Protein AF-Q64Z03-F1 (afdb_monomer_lite)

Structure (mmCIF, N/CA/C/O backbone):
data_AF-Q64Z03-F1
#
_entry.id   AF-Q64Z03-F1
#
loop_
_atom_site.group_PDB
_atom_site.id
_atom_site.type_symbol
_atom_site.label_atom_id
_atom_site.label_alt_id
_atom_site.label_comp_id
_atom_site.label_asym_id
_atom_site.label_entity_id
_atom_site.label_seq_id
_atom_site.pdbx_PDB_ins_code
_atom_site.Cartn_x
_atom_site.Cartn_y
_atom_site.Cartn_z
_atom_site.occupancy
_atom_site.B_iso_or_equiv
_atom_site.auth_seq_id
_atom_site.auth_comp_id
_atom_site.auth_asym_id
_atom_site.auth_atom_id
_atom_site.pdbx_PDB_model_num
ATOM 1 N N . MET A 1 1 ? 15.472 20.090 -28.442 1.00 57.22 1 MET A N 1
ATOM 2 C CA . MET A 1 1 ? 14.285 19.625 -27.689 1.00 57.22 1 MET A CA 1
ATOM 3 C C . MET A 1 1 ? 14.441 18.119 -27.551 1.00 57.22 1 MET A C 1
ATOM 5 O O . MET A 1 1 ? 14.568 17.474 -28.581 1.00 57.22 1 MET A O 1
ATOM 9 N N . ALA A 1 2 ? 14.563 17.576 -26.338 1.00 71.19 2 ALA A N 1
ATOM 10 C CA . ALA A 1 2 ? 14.683 16.125 -26.163 1.00 71.19 2 ALA A CA 1
ATOM 11 C C . ALA A 1 2 ? 13.320 15.459 -26.414 1.00 71.19 2 ALA A C 1
ATOM 13 O O . ALA A 1 2 ? 12.300 15.958 -25.928 1.00 71.19 2 ALA A O 1
ATOM 14 N N . ILE A 1 3 ? 13.297 14.368 -27.182 1.00 81.44 3 ILE A N 1
ATOM 15 C CA . ILE A 1 3 ? 12.090 13.561 -27.392 1.00 81.44 3 ILE A CA 1
ATOM 16 C C . ILE A 1 3 ? 11.795 12.831 -26.081 1.00 81.44 3 ILE A C 1
ATOM 18 O O . ILE A 1 3 ? 12.677 12.195 -25.512 1.00 81.44 3 ILE A O 1
ATOM 22 N N . LYS A 1 4 ? 10.560 12.942 -25.588 1.00 81.81 4 LYS A N 1
ATOM 23 C CA . LYS A 1 4 ? 10.096 12.201 -24.412 1.00 81.81 4 LYS A CA 1
ATOM 24 C C . LYS A 1 4 ? 9.200 11.063 -24.870 1.00 81.81 4 LYS A C 1
ATOM 26 O O . LYS A 1 4 ? 8.257 11.298 -25.623 1.00 81.81 4 LYS A O 1
ATOM 31 N N . ALA A 1 5 ? 9.481 9.862 -24.386 1.00 79.56 5 ALA A N 1
ATOM 32 C CA . ALA A 1 5 ? 8.637 8.693 -24.574 1.00 79.56 5 ALA A CA 1
ATOM 33 C C . ALA A 1 5 ? 7.995 8.294 -23.241 1.00 79.56 5 ALA A C 1
ATOM 35 O O . ALA A 1 5 ? 8.581 8.486 -22.176 1.00 79.56 5 ALA A O 1
ATOM 36 N N . TRP A 1 6 ? 6.788 7.739 -23.316 1.00 79.75 6 TRP A N 1
ATOM 37 C CA . TRP A 1 6 ? 6.096 7.142 -22.180 1.00 79.75 6 TRP A CA 1
ATOM 38 C C . TRP A 1 6 ? 6.127 5.628 -22.338 1.00 79.75 6 TRP A C 1
ATOM 40 O O . TRP A 1 6 ? 5.646 5.110 -23.344 1.00 79.75 6 TRP A O 1
ATOM 50 N N . ILE A 1 7 ? 6.679 4.929 -21.349 1.00 77.62 7 ILE A N 1
ATOM 51 C CA . ILE A 1 7 ? 6.662 3.468 -21.285 1.00 77.62 7 ILE A CA 1
ATOM 52 C C . ILE A 1 7 ? 5.682 3.068 -20.187 1.00 77.62 7 ILE A C 1
ATOM 54 O O . ILE A 1 7 ? 5.791 3.526 -19.051 1.00 77.62 7 ILE A O 1
ATOM 58 N N . SER A 1 8 ? 4.723 2.215 -20.536 1.00 80.31 8 SER A N 1
ATOM 59 C CA . SER A 1 8 ? 3.854 1.533 -19.582 1.00 80.31 8 SER A CA 1
ATOM 60 C C . SER A 1 8 ? 4.183 0.049 -19.630 1.00 80.31 8 SER A C 1
ATOM 62 O O . SER A 1 8 ? 4.228 -0.545 -20.707 1.00 80.31 8 SER A O 1
ATOM 64 N N . ILE A 1 9 ? 4.454 -0.530 -18.465 1.00 79.56 9 ILE A N 1
ATOM 65 C CA . ILE A 1 9 ? 4.784 -1.944 -18.320 1.00 79.56 9 ILE A CA 1
ATOM 66 C C . ILE A 1 9 ? 3.511 -2.658 -17.882 1.00 79.56 9 ILE A C 1
ATOM 68 O O . ILE A 1 9 ? 2.846 -2.223 -16.945 1.00 79.56 9 ILE A O 1
ATOM 72 N N . SER A 1 10 ? 3.159 -3.750 -18.560 1.00 85.69 10 SER A N 1
ATOM 73 C CA . SER A 1 10 ? 2.053 -4.595 -18.112 1.00 85.69 10 SER A CA 1
ATOM 74 C C . SER A 1 10 ? 2.403 -5.237 -16.772 1.00 85.69 10 SER A C 1
ATOM 76 O O . SER A 1 10 ? 3.455 -5.858 -16.647 1.00 85.69 10 SER A O 1
ATOM 78 N N . ASN A 1 11 ? 1.496 -5.178 -15.798 1.00 84.31 11 ASN A N 1
ATOM 79 C CA . ASN A 1 11 ? 1.724 -5.743 -14.466 1.00 84.31 11 ASN A CA 1
ATOM 80 C C . ASN A 1 11 ? 2.088 -7.231 -14.489 1.00 84.31 11 ASN A C 1
ATOM 82 O O . ASN A 1 11 ? 2.761 -7.695 -13.578 1.00 84.31 11 ASN A O 1
ATOM 86 N N . ARG A 1 12 ? 1.677 -7.984 -15.519 1.00 87.38 12 ARG A N 1
ATOM 87 C CA . ARG A 1 12 ? 2.056 -9.394 -15.689 1.00 87.38 12 ARG A CA 1
ATOM 88 C C . ARG A 1 12 ? 3.571 -9.582 -15.812 1.00 87.38 12 ARG A C 1
ATOM 90 O O . ARG A 1 12 ? 4.095 -10.542 -15.259 1.00 87.38 12 ARG A O 1
ATOM 97 N N . VAL A 1 13 ? 4.261 -8.654 -16.477 1.00 87.44 13 VAL A N 1
ATOM 98 C CA . VAL A 1 13 ? 5.720 -8.682 -16.690 1.00 87.44 13 VAL A CA 1
ATOM 99 C C . VAL A 1 13 ? 6.468 -8.713 -15.353 1.00 87.44 13 VAL A C 1
ATOM 101 O O . VAL A 1 13 ? 7.492 -9.376 -15.243 1.00 87.44 13 VAL A O 1
ATOM 104 N N . LEU A 1 14 ? 5.915 -8.079 -14.310 1.00 83.88 14 LEU A N 1
ATOM 105 C CA . LEU A 1 14 ? 6.496 -8.005 -12.960 1.00 83.88 14 LEU A CA 1
ATOM 106 C C . LEU A 1 14 ? 6.510 -9.356 -12.218 1.00 83.88 14 LEU A C 1
ATOM 108 O O . LEU A 1 14 ? 7.154 -9.475 -11.179 1.00 83.88 14 LEU A O 1
ATOM 112 N N . TYR A 1 15 ? 5.816 -10.368 -12.749 1.00 85.88 15 TYR A N 1
ATOM 113 C CA . TYR A 1 15 ? 5.753 -11.738 -12.219 1.00 85.88 15 TYR A CA 1
ATOM 114 C C . TYR A 1 15 ? 6.550 -12.721 -13.092 1.00 85.88 15 TYR A C 1
ATOM 116 O O . TYR A 1 15 ? 6.373 -13.933 -12.994 1.00 85.88 15 TYR A O 1
ATOM 124 N N . THR A 1 16 ? 7.401 -12.209 -13.982 1.00 86.31 16 THR A N 1
ATOM 125 C CA . THR A 1 16 ? 8.197 -12.998 -14.929 1.00 86.31 16 THR A CA 1
ATOM 126 C C . THR A 1 16 ? 9.602 -12.416 -15.066 1.00 86.31 16 THR A C 1
ATOM 128 O O . THR A 1 16 ? 9.837 -11.260 -14.716 1.00 86.31 16 THR A O 1
ATOM 131 N N . ASP A 1 17 ? 10.520 -13.179 -15.658 1.00 87.00 17 ASP A N 1
ATOM 132 C CA . ASP A 1 17 ? 11.875 -12.697 -15.955 1.00 87.00 17 ASP A CA 1
ATOM 133 C C . ASP A 1 17 ? 11.910 -11.639 -17.079 1.00 87.00 17 ASP A C 1
ATOM 135 O O . ASP A 1 17 ? 12.946 -11.026 -17.329 1.00 87.00 17 ASP A O 1
ATOM 139 N N . GLU A 1 18 ? 10.782 -11.357 -17.742 1.00 87.56 18 GLU A N 1
ATOM 140 C CA . GLU A 1 18 ? 10.708 -10.346 -18.804 1.00 87.56 18 GLU A CA 1
ATOM 141 C C . GLU A 1 18 ? 11.058 -8.933 -18.309 1.00 87.56 18 GLU A C 1
ATOM 143 O O . GLU A 1 18 ? 11.512 -8.094 -19.089 1.00 87.56 18 GLU A O 1
ATOM 148 N N . ILE A 1 19 ? 10.901 -8.662 -17.008 1.00 84.25 19 ILE A N 1
ATOM 149 C CA . ILE A 1 19 ? 11.240 -7.363 -16.417 1.00 84.25 19 ILE A CA 1
ATOM 150 C C . ILE A 1 19 ? 12.732 -7.018 -16.552 1.00 84.25 19 ILE A C 1
ATOM 152 O O . ILE A 1 19 ? 13.092 -5.844 -16.630 1.00 84.25 19 ILE A O 1
ATOM 156 N N . TYR A 1 20 ? 13.602 -8.028 -16.654 1.00 83.62 20 TYR A N 1
ATOM 157 C CA . TYR A 1 20 ? 15.041 -7.837 -16.842 1.00 83.62 20 TYR A CA 1
ATOM 158 C C . TYR A 1 20 ? 15.400 -7.320 -18.245 1.00 83.62 20 TYR A C 1
ATOM 160 O O . TYR A 1 20 ? 16.520 -6.862 -18.460 1.00 83.62 20 TYR A O 1
ATOM 168 N N . TYR A 1 21 ? 14.460 -7.322 -19.200 1.00 84.56 21 TYR A N 1
ATOM 169 C CA . TYR A 1 21 ? 14.678 -6.739 -20.527 1.00 84.56 21 TYR A CA 1
ATOM 170 C C . TYR A 1 21 ? 14.546 -5.210 -20.563 1.00 84.56 21 TYR A C 1
ATOM 172 O O . TYR A 1 21 ? 14.802 -4.614 -21.608 1.00 84.56 21 TYR A O 1
ATOM 180 N N . LEU A 1 22 ? 14.189 -4.546 -19.457 1.00 81.25 22 LEU A N 1
ATOM 181 C CA . LEU A 1 22 ? 14.122 -3.080 -19.417 1.00 81.25 22 LEU A CA 1
ATOM 182 C C . LEU A 1 22 ? 15.471 -2.420 -19.728 1.00 81.25 22 LEU A C 1
ATOM 184 O O . LEU A 1 22 ? 15.508 -1.500 -20.541 1.00 81.25 22 LEU A O 1
ATOM 188 N N . ASP A 1 23 ? 16.568 -2.943 -19.179 1.00 77.19 23 ASP A N 1
ATOM 189 C CA . ASP A 1 23 ? 17.922 -2.428 -19.437 1.00 77.19 23 ASP A CA 1
ATOM 190 C C . ASP A 1 23 ? 18.323 -2.616 -20.918 1.00 77.19 23 ASP A C 1
ATOM 192 O O . ASP A 1 23 ? 19.020 -1.792 -21.520 1.00 77.19 23 ASP A O 1
ATOM 196 N N . PHE A 1 24 ? 17.831 -3.690 -21.550 1.00 81.44 24 PHE A N 1
ATOM 197 C CA . PHE A 1 24 ? 18.006 -3.919 -22.985 1.00 81.44 24 PHE A CA 1
ATOM 198 C C . PHE A 1 24 ? 17.218 -2.898 -23.816 1.00 81.44 24 PHE A C 1
ATOM 200 O O . PHE A 1 24 ? 17.745 -2.371 -24.798 1.00 81.44 24 PHE A O 1
ATOM 207 N N . ILE A 1 25 ? 15.973 -2.595 -23.437 1.00 79.88 25 ILE A N 1
ATOM 208 C CA . ILE A 1 25 ? 15.149 -1.574 -24.102 1.00 79.88 25 ILE A CA 1
ATOM 209 C C . ILE A 1 25 ? 15.810 -0.198 -23.973 1.00 79.88 25 ILE A C 1
ATOM 211 O O . ILE A 1 25 ? 15.901 0.519 -24.968 1.00 79.88 25 ILE A O 1
ATOM 215 N N . GLU A 1 26 ? 16.310 0.144 -22.784 1.00 79.94 26 GLU A N 1
ATOM 216 C CA . GLU A 1 26 ? 17.044 1.385 -22.520 1.00 79.94 26 GLU A CA 1
ATOM 217 C C . GLU A 1 26 ? 18.230 1.538 -23.481 1.00 79.94 26 GLU A C 1
ATOM 219 O O . GLU A 1 26 ? 18.303 2.512 -24.236 1.00 79.94 26 GLU A O 1
ATOM 224 N N . SER A 1 27 ? 19.095 0.522 -23.523 1.00 83.19 27 SER A N 1
ATOM 225 C CA . SER A 1 27 ? 20.330 0.536 -24.313 1.00 83.19 27 SER A CA 1
ATOM 226 C C . SER A 1 27 ? 20.074 0.606 -25.822 1.00 83.19 27 SER A C 1
ATOM 228 O O . SER A 1 27 ? 20.757 1.340 -26.533 1.00 83.19 27 SER A O 1
ATOM 230 N N . ASN A 1 28 ? 19.091 -0.143 -26.333 1.00 85.81 28 ASN A N 1
ATOM 231 C CA . ASN A 1 28 ? 18.827 -0.202 -27.777 1.00 85.81 28 ASN A CA 1
ATOM 232 C C . ASN A 1 28 ? 18.052 1.005 -28.306 1.00 85.81 28 ASN A C 1
ATOM 234 O O . ASN A 1 28 ? 18.191 1.353 -29.477 1.00 85.81 28 ASN A O 1
ATOM 238 N N . LEU A 1 29 ? 17.218 1.626 -27.471 1.00 85.00 29 LEU A N 1
ATOM 239 C CA . LEU A 1 29 ? 16.439 2.801 -27.861 1.00 85.00 29 LEU A CA 1
ATOM 240 C C . LEU A 1 29 ? 17.134 4.119 -27.493 1.00 85.00 29 LEU A C 1
ATOM 242 O O . LEU A 1 29 ? 16.616 5.182 -27.840 1.00 85.00 29 LEU A O 1
ATOM 246 N N . GLY A 1 30 ? 18.286 4.062 -26.813 1.00 83.81 30 GLY A N 1
ATOM 247 C CA . GLY A 1 30 ? 19.005 5.243 -26.332 1.00 83.81 30 GLY A CA 1
ATOM 248 C C . GLY A 1 30 ? 18.152 6.076 -25.377 1.00 83.81 30 GLY A C 1
ATOM 249 O O . GLY A 1 30 ? 18.133 7.303 -25.474 1.00 83.81 30 GLY A O 1
ATOM 250 N N . LEU A 1 31 ? 17.368 5.405 -24.530 1.00 84.00 31 LEU A N 1
ATOM 251 C CA . LEU A 1 31 ? 16.492 6.057 -23.562 1.00 84.00 31 LEU A CA 1
ATOM 252 C C . LEU A 1 31 ? 17.240 6.291 -22.256 1.00 84.00 31 LEU A C 1
ATOM 254 O O . LEU A 1 31 ? 18.148 5.552 -21.911 1.00 84.00 31 LEU A O 1
ATOM 258 N N . GLU A 1 32 ? 16.799 7.295 -21.509 1.00 82.69 32 GLU A N 1
ATOM 259 C CA . GLU A 1 32 ? 17.260 7.548 -20.147 1.00 82.69 32 GLU A CA 1
ATOM 260 C C . GLU A 1 32 ? 16.036 7.701 -19.245 1.00 82.69 32 GLU A C 1
ATOM 262 O O . GLU A 1 32 ? 15.056 8.377 -19.597 1.00 82.69 32 GLU A O 1
ATOM 267 N N . LEU A 1 33 ? 16.072 7.076 -18.067 1.00 84.75 33 LEU A N 1
ATOM 268 C CA . LEU A 1 33 ? 14.986 7.198 -17.102 1.00 84.75 33 LEU A CA 1
ATOM 269 C C . LEU A 1 33 ? 14.941 8.619 -16.524 1.00 84.75 33 LEU A C 1
ATOM 271 O O . LEU A 1 33 ? 15.692 8.977 -15.624 1.00 84.75 33 LEU A O 1
ATOM 275 N N . HIS A 1 34 ? 13.998 9.425 -17.007 1.00 83.38 34 HIS A N 1
ATOM 276 C CA . HIS A 1 34 ? 13.846 10.806 -16.549 1.00 83.38 34 HIS A CA 1
ATOM 277 C C . HIS A 1 34 ? 13.086 10.915 -15.214 1.00 83.38 34 HIS A C 1
ATOM 279 O O . HIS A 1 34 ? 13.481 11.658 -14.315 1.00 83.38 34 HIS A O 1
ATOM 285 N N . ASN A 1 35 ? 11.948 10.225 -15.076 1.00 84.31 35 ASN A N 1
ATOM 286 C CA . ASN A 1 35 ? 11.143 10.242 -13.854 1.00 84.31 35 ASN A CA 1
ATOM 287 C C . ASN A 1 35 ? 10.157 9.070 -13.781 1.00 84.31 35 ASN A C 1
ATOM 289 O O . ASN A 1 35 ? 9.643 8.622 -14.799 1.00 84.31 35 ASN A O 1
ATOM 293 N N . ILE A 1 36 ? 9.797 8.672 -12.558 1.00 89.81 36 ILE A N 1
ATOM 294 C CA . ILE A 1 36 ? 8.666 7.772 -12.293 1.00 89.81 36 ILE A CA 1
ATOM 295 C C . ILE A 1 36 ? 7.459 8.624 -11.900 1.00 89.81 36 ILE A C 1
ATOM 297 O O . ILE A 1 36 ? 7.514 9.350 -10.906 1.00 89.81 36 ILE A O 1
ATOM 301 N N . THR A 1 37 ? 6.376 8.597 -12.678 1.00 89.75 37 THR A N 1
ATOM 302 C CA . THR A 1 37 ? 5.175 9.398 -12.374 1.00 89.75 37 THR A CA 1
ATOM 303 C C . THR A 1 37 ? 4.373 8.857 -11.209 1.00 89.75 37 THR A C 1
ATOM 305 O O . THR A 1 37 ? 3.853 9.635 -10.411 1.00 89.75 37 THR A O 1
ATOM 308 N N . THR A 1 38 ? 4.275 7.537 -11.135 1.00 90.75 38 THR A N 1
ATOM 309 C CA . THR A 1 38 ? 3.536 6.791 -10.123 1.00 90.75 38 THR A CA 1
ATOM 310 C C . THR A 1 38 ? 4.183 5.428 -9.957 1.00 90.75 38 THR A C 1
ATOM 312 O O . THR A 1 38 ? 4.681 4.873 -10.936 1.00 90.75 38 THR A O 1
ATOM 315 N N . LEU A 1 39 ? 4.149 4.891 -8.745 1.00 92.19 39 LEU A N 1
ATOM 316 C CA . LEU A 1 39 ? 4.616 3.543 -8.447 1.00 92.19 39 LEU A CA 1
ATOM 317 C C . LEU A 1 39 ? 3.695 2.931 -7.398 1.00 92.19 39 LEU A C 1
ATOM 319 O O . LEU A 1 39 ? 3.534 3.520 -6.325 1.00 92.19 39 LEU A O 1
ATOM 323 N N . ASP A 1 40 ? 3.117 1.773 -7.702 1.00 93.19 40 ASP A N 1
ATOM 324 C CA . ASP A 1 40 ? 2.439 0.955 -6.707 1.00 93.19 40 ASP A CA 1
ATOM 325 C C . ASP A 1 40 ? 3.420 -0.142 -6.252 1.00 93.19 40 ASP A C 1
ATOM 327 O O . ASP A 1 40 ? 4.102 -0.784 -7.047 1.00 93.19 40 ASP A O 1
ATOM 331 N N . LEU A 1 41 ? 3.566 -0.330 -4.946 1.00 94.31 41 LEU A N 1
ATOM 332 C CA . LEU A 1 41 ? 4.393 -1.390 -4.368 1.00 94.31 41 LEU A CA 1
ATOM 333 C C . LEU A 1 41 ? 3.524 -2.229 -3.458 1.00 94.31 41 LEU A C 1
ATOM 335 O O . LEU A 1 41 ? 2.743 -1.678 -2.678 1.00 94.31 41 LEU A O 1
ATOM 339 N N . CYS A 1 42 ? 3.687 -3.546 -3.495 1.00 93.88 42 CYS A N 1
ATOM 340 C CA . CYS A 1 42 ? 2.856 -4.418 -2.693 1.00 93.88 42 CYS A CA 1
ATOM 341 C C . CYS A 1 42 ? 3.618 -5.537 -1.988 1.00 93.88 42 CYS A C 1
ATOM 343 O O . CYS A 1 42 ? 4.726 -5.934 -2.354 1.00 93.88 42 CYS A O 1
ATOM 345 N N . LEU A 1 43 ? 2.989 -6.017 -0.921 1.00 93.38 43 LEU A N 1
ATOM 346 C CA . LEU A 1 43 ? 3.395 -7.186 -0.172 1.00 93.38 43 LEU A CA 1
ATOM 347 C C . LEU A 1 43 ? 2.222 -8.157 -0.117 1.00 93.38 43 LEU A C 1
ATOM 349 O O . LEU A 1 43 ? 1.160 -7.822 0.417 1.00 93.38 43 LEU A O 1
ATOM 353 N N . ASP A 1 44 ? 2.442 -9.355 -0.644 1.00 92.56 44 ASP A N 1
ATOM 354 C CA . ASP A 1 44 ? 1.485 -10.451 -0.587 1.00 92.56 44 ASP A CA 1
ATOM 355 C C . ASP A 1 44 ? 1.774 -11.374 0.597 1.00 92.56 44 ASP A C 1
ATOM 357 O O . ASP A 1 44 ? 2.926 -11.656 0.937 1.00 92.56 44 ASP A O 1
ATOM 361 N N . MET A 1 45 ? 0.711 -11.835 1.252 1.00 92.00 45 MET A N 1
ATOM 362 C CA . MET A 1 45 ? 0.796 -12.651 2.461 1.00 92.00 45 MET A CA 1
ATOM 363 C C . MET A 1 45 ? -0.452 -13.514 2.668 1.00 92.00 45 MET A C 1
ATOM 365 O O . MET A 1 45 ? -1.531 -13.227 2.155 1.00 92.00 45 MET A O 1
ATOM 369 N N . SER A 1 46 ? -0.328 -14.564 3.478 1.00 91.69 46 SER A N 1
ATOM 370 C CA . SER A 1 46 ? -1.456 -15.426 3.867 1.00 91.69 46 SER A CA 1
ATOM 371 C C . SER A 1 46 ? -2.285 -14.861 5.032 1.00 91.69 46 SER A C 1
ATOM 373 O O . SER A 1 46 ? -3.394 -15.335 5.294 1.00 91.69 46 SER A O 1
ATOM 375 N N . ILE A 1 47 ? -1.755 -13.858 5.739 1.00 91.44 47 ILE A N 1
ATOM 376 C CA . ILE A 1 47 ? -2.391 -13.203 6.887 1.00 91.44 47 ILE A CA 1
ATOM 377 C C . ILE A 1 47 ? -3.415 -12.177 6.398 1.00 91.44 47 ILE A C 1
ATOM 379 O O . ILE A 1 47 ? -3.129 -11.375 5.515 1.00 91.44 47 ILE A O 1
ATOM 383 N N . ASP A 1 48 ? -4.587 -12.132 7.034 1.00 94.12 48 ASP A N 1
ATOM 384 C CA . ASP A 1 48 ? -5.576 -11.086 6.772 1.00 94.12 48 ASP A CA 1
ATOM 385 C C . ASP A 1 48 ? -5.128 -9.730 7.338 1.00 94.12 48 ASP A C 1
ATOM 387 O O . ASP A 1 48 ? -5.468 -9.321 8.458 1.00 94.12 48 ASP A O 1
ATOM 391 N N . ILE A 1 49 ? -4.340 -9.029 6.529 1.00 95.25 49 ILE A N 1
ATOM 392 C CA . ILE A 1 49 ? -3.732 -7.753 6.882 1.00 95.25 49 ILE A CA 1
ATOM 393 C C . ILE A 1 49 ? -4.769 -6.642 7.073 1.00 95.25 49 ILE A C 1
ATOM 395 O O . ILE A 1 49 ? -4.614 -5.800 7.958 1.00 95.25 49 ILE A O 1
ATOM 399 N N . ALA A 1 50 ? -5.887 -6.677 6.343 1.00 97.25 50 ALA A N 1
ATOM 400 C CA . ALA A 1 50 ? -6.971 -5.710 6.500 1.00 97.25 50 ALA A CA 1
ATOM 401 C C . ALA A 1 50 ? -7.610 -5.813 7.895 1.00 97.25 50 ALA A C 1
ATOM 403 O O . ALA A 1 50 ? -7.802 -4.807 8.592 1.00 97.25 50 ALA A O 1
ATOM 404 N N . ARG A 1 51 ? -7.912 -7.038 8.350 1.00 95.94 51 ARG A N 1
ATOM 405 C CA . ARG A 1 51 ? -8.458 -7.271 9.697 1.00 95.94 51 ARG A CA 1
ATOM 406 C C . ARG A 1 51 ? -7.433 -6.955 10.783 1.00 95.94 51 ARG A C 1
ATOM 408 O O . ARG A 1 51 ? -7.819 -6.339 11.782 1.00 95.94 51 ARG A O 1
ATOM 415 N N . LEU A 1 52 ? -6.160 -7.312 10.589 1.00 95.38 52 LEU A N 1
ATOM 416 C CA . LEU A 1 52 ? -5.067 -6.962 11.506 1.00 95.38 52 LEU A CA 1
ATOM 417 C C . LEU A 1 52 ? -4.958 -5.440 11.683 1.00 95.38 52 LEU A C 1
ATOM 419 O O . LEU A 1 52 ? -5.017 -4.954 12.814 1.00 95.38 52 LEU A O 1
ATOM 423 N N . MET A 1 53 ? -4.894 -4.682 10.586 1.00 96.62 53 MET A N 1
ATOM 424 C CA . MET A 1 53 ? -4.826 -3.219 10.618 1.00 96.62 53 MET A CA 1
ATOM 425 C C . MET A 1 53 ? -6.025 -2.605 11.336 1.00 96.62 53 MET A C 1
ATOM 427 O O . MET A 1 53 ? -5.853 -1.779 12.231 1.00 96.62 53 MET A O 1
ATOM 431 N N . ARG A 1 54 ? -7.252 -3.036 11.013 1.00 97.44 54 ARG A N 1
ATOM 432 C CA . ARG A 1 54 ? -8.459 -2.542 11.696 1.00 97.44 54 ARG A CA 1
ATOM 433 C C . ARG A 1 54 ? -8.408 -2.813 13.199 1.00 97.44 54 ARG A C 1
ATOM 435 O O . ARG A 1 54 ? -8.817 -1.956 13.980 1.00 97.44 54 ARG A O 1
ATOM 442 N N . ARG A 1 55 ? -7.922 -3.989 13.610 1.00 96.31 55 ARG A N 1
ATOM 443 C CA . ARG A 1 55 ? -7.766 -4.356 15.024 1.00 96.31 55 ARG A CA 1
ATOM 444 C C . ARG A 1 55 ? -6.769 -3.437 15.728 1.00 96.31 55 ARG A C 1
ATOM 446 O O . ARG A 1 55 ? -7.092 -2.950 16.805 1.00 96.31 55 ARG A O 1
ATOM 453 N N . LEU A 1 56 ? -5.619 -3.156 15.114 1.00 95.88 56 LEU A N 1
ATOM 454 C CA . LEU A 1 56 ? -4.619 -2.227 15.655 1.00 95.88 56 LEU A CA 1
ATOM 455 C C . LEU A 1 56 ? -5.175 -0.805 15.772 1.00 95.88 56 LEU A C 1
ATOM 457 O O . LEU A 1 56 ? -5.142 -0.228 16.855 1.00 95.88 56 LEU A O 1
ATOM 461 N N . ILE A 1 57 ? -5.778 -0.278 14.700 1.00 96.94 57 ILE A N 1
ATOM 462 C CA . ILE A 1 57 ? -6.351 1.077 14.681 1.00 96.94 57 ILE A CA 1
ATOM 463 C C . ILE A 1 57 ? -7.436 1.224 15.752 1.00 96.94 57 ILE A C 1
ATOM 465 O O . ILE A 1 57 ? -7.497 2.241 16.441 1.00 96.94 57 ILE A O 1
ATOM 469 N N . ARG A 1 58 ? -8.298 0.215 15.934 1.00 95.50 58 ARG A N 1
ATOM 470 C CA . ARG A 1 58 ? -9.401 0.263 16.909 1.00 95.50 58 ARG A CA 1
ATOM 471 C C . ARG A 1 58 ? -8.979 -0.040 18.346 1.00 95.50 58 ARG A C 1
ATOM 473 O O . ARG A 1 58 ? -9.747 0.283 19.250 1.00 95.50 58 ARG A O 1
ATOM 480 N N . ASN A 1 59 ? -7.785 -0.578 18.580 1.00 96.00 59 ASN A N 1
ATOM 481 C CA . ASN A 1 59 ? -7.322 -0.902 19.924 1.00 96.00 59 ASN A CA 1
ATOM 482 C C . ASN A 1 59 ? -6.952 0.379 20.708 1.00 96.00 59 ASN A C 1
ATOM 484 O O . ASN A 1 59 ? -6.056 1.106 20.278 1.00 96.00 59 ASN A O 1
ATOM 488 N N . PRO A 1 60 ? -7.603 0.675 21.852 1.00 94.50 60 PRO A N 1
ATOM 489 C CA . PRO A 1 60 ? -7.293 1.857 22.658 1.00 94.50 60 PRO A CA 1
ATOM 490 C C . PRO A 1 60 ? -5.921 1.800 23.342 1.00 94.50 60 PRO A C 1
ATOM 492 O O . PRO A 1 60 ? -5.391 2.847 23.690 1.00 94.50 60 PRO A O 1
ATOM 495 N N . GLN A 1 61 ? -5.340 0.608 23.507 1.00 95.12 61 GLN A N 1
ATOM 496 C CA . GLN A 1 61 ? -3.999 0.419 24.079 1.00 95.12 61 GLN A CA 1
ATOM 497 C C . GLN A 1 61 ? -2.880 0.645 23.053 1.00 95.12 61 GLN A C 1
ATOM 499 O O . GLN A 1 61 ? -1.705 0.676 23.409 1.00 95.12 61 GLN A O 1
ATOM 504 N N . ILE A 1 62 ? -3.236 0.776 21.771 1.00 96.38 62 ILE A N 1
ATOM 505 C CA . ILE A 1 62 ? -2.298 1.046 20.688 1.00 96.38 62 ILE A CA 1
ATOM 506 C C . ILE A 1 62 ? -2.441 2.504 20.276 1.00 96.38 62 ILE A C 1
ATOM 508 O O . ILE A 1 62 ? -3.511 2.960 19.853 1.00 96.38 62 ILE A O 1
ATOM 512 N N . THR A 1 63 ? -1.335 3.235 20.352 1.00 97.44 63 THR A N 1
ATOM 513 C CA . THR A 1 63 ? -1.275 4.572 19.780 1.00 97.44 63 THR A CA 1
ATOM 514 C C . THR A 1 63 ? -1.071 4.459 18.278 1.00 97.44 63 THR A C 1
ATOM 516 O O . THR A 1 63 ? -0.131 3.827 17.807 1.00 97.44 63 THR A O 1
ATOM 519 N N . THR A 1 64 ? -1.965 5.081 17.513 1.00 97.56 64 THR A N 1
ATOM 520 C CA . THR A 1 64 ? -1.823 5.202 16.060 1.00 97.56 64 THR A CA 1
ATOM 521 C C . THR A 1 64 ? -1.164 6.534 15.730 1.00 97.56 64 THR A C 1
ATOM 523 O O . THR A 1 64 ? -1.579 7.583 16.231 1.00 97.56 64 THR A O 1
ATOM 526 N N . ILE A 1 65 ? -0.165 6.501 14.856 1.00 97.94 65 ILE A N 1
ATOM 527 C CA . ILE A 1 65 ? 0.414 7.682 14.228 1.00 97.94 65 ILE A CA 1
ATOM 528 C C . ILE A 1 65 ? 0.003 7.642 12.763 1.00 97.94 65 ILE A C 1
ATOM 530 O O . ILE A 1 65 ? 0.395 6.738 12.031 1.00 97.94 65 ILE A O 1
ATOM 534 N N . LEU A 1 66 ? -0.806 8.612 12.353 1.00 97.88 66 LEU A N 1
ATOM 535 C CA . LEU A 1 66 ? -1.424 8.683 11.032 1.00 97.88 66 LEU A CA 1
ATOM 536 C C . LEU A 1 66 ? -0.910 9.923 10.305 1.00 97.88 66 LEU A C 1
ATOM 538 O O . LEU A 1 66 ? -1.012 11.030 10.838 1.00 97.88 66 LEU A O 1
ATOM 542 N N . ASN A 1 67 ? -0.360 9.756 9.101 1.00 96.75 67 ASN A N 1
ATOM 543 C CA . ASN A 1 67 ? 0.260 10.838 8.324 1.00 96.75 67 ASN A CA 1
ATOM 544 C C . ASN A 1 67 ? 1.251 11.666 9.172 1.00 96.75 67 ASN A C 1
ATOM 546 O O . ASN A 1 67 ? 1.204 12.898 9.202 1.00 96.75 67 ASN A O 1
ATOM 550 N N . GLY A 1 68 ? 2.083 10.971 9.956 1.00 95.50 68 GLY A N 1
ATOM 551 C CA . GLY A 1 68 ? 3.062 11.569 10.871 1.00 95.50 68 GLY A CA 1
ATOM 552 C C . GLY A 1 68 ? 2.497 12.211 12.146 1.00 95.50 68 GLY A C 1
ATOM 553 O O . GLY A 1 68 ? 3.280 12.708 12.953 1.00 95.50 68 GLY A O 1
ATOM 554 N N . LYS A 1 69 ? 1.176 12.195 12.374 1.00 96.44 69 LYS A N 1
ATOM 555 C CA . LYS A 1 69 ? 0.540 12.809 13.551 1.00 96.44 69 LYS A CA 1
ATOM 556 C C . LYS A 1 69 ? 0.031 11.758 14.531 1.00 96.44 69 LYS A C 1
ATOM 558 O O . LYS A 1 69 ? -0.739 10.875 14.156 1.00 96.44 69 LYS A O 1
ATOM 563 N N . ARG A 1 70 ? 0.441 11.870 15.798 1.00 97.31 70 ARG A N 1
ATOM 564 C CA . ARG A 1 70 ? -0.065 11.026 16.891 1.00 97.31 70 ARG A CA 1
ATOM 565 C C . ARG A 1 70 ? -1.558 11.295 17.093 1.00 97.31 70 ARG A C 1
ATOM 567 O O . ARG A 1 70 ? -1.960 12.446 17.260 1.00 97.31 70 ARG A O 1
ATOM 574 N N . ILE A 1 71 ? -2.374 10.245 17.080 1.00 96.69 71 ILE A N 1
ATOM 575 C CA . ILE A 1 71 ? -3.813 10.351 17.330 1.00 96.69 71 ILE A CA 1
ATOM 576 C C . ILE A 1 71 ? -4.065 10.342 18.837 1.00 96.69 71 ILE A C 1
ATOM 578 O O . ILE A 1 71 ? -3.806 9.346 19.505 1.00 96.69 71 ILE A O 1
ATOM 582 N N . ILE A 1 72 ? -4.581 11.462 19.347 1.00 93.88 72 ILE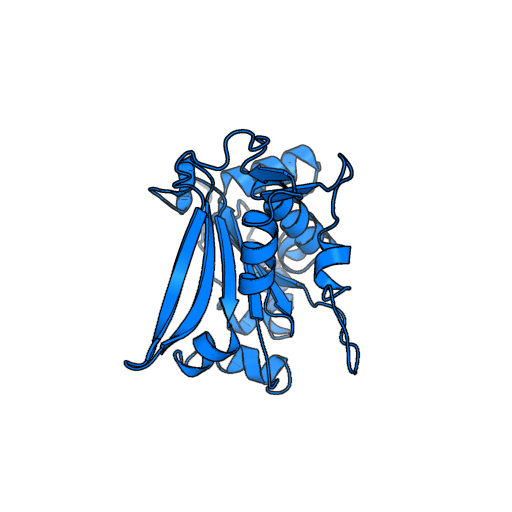 A N 1
ATOM 583 C CA . ILE A 1 72 ? -4.954 11.638 20.758 1.00 93.88 72 ILE A CA 1
ATOM 584 C C . ILE A 1 72 ? -6.463 11.428 20.904 1.00 93.88 72 ILE A C 1
ATOM 586 O O . ILE A 1 72 ? -6.910 10.507 21.582 1.00 93.88 72 ILE A O 1
ATOM 590 N N . ASP A 1 73 ? -7.254 12.239 20.196 1.00 96.06 73 ASP A N 1
ATOM 591 C CA . ASP A 1 73 ? -8.702 12.070 20.147 1.00 96.06 73 ASP A CA 1
ATOM 592 C C . ASP A 1 73 ? -9.087 10.998 19.118 1.00 96.06 73 ASP A C 1
ATOM 594 O O . ASP A 1 73 ? -9.000 11.201 17.899 1.00 96.06 73 ASP A O 1
ATOM 598 N N . ARG A 1 74 ? -9.500 9.843 19.646 1.00 94.00 74 ARG A N 1
ATOM 599 C CA . ARG A 1 74 ? -9.954 8.668 18.891 1.00 94.00 74 ARG A CA 1
ATOM 600 C C . ARG A 1 74 ? -11.418 8.760 18.450 1.00 94.00 74 ARG A C 1
ATOM 602 O O . ARG A 1 74 ? -11.834 7.934 17.643 1.00 94.00 74 ARG A O 1
ATOM 609 N N . LYS A 1 75 ? -12.199 9.698 18.999 1.00 94.69 75 LYS A N 1
ATOM 610 C CA . LYS A 1 75 ? -13.610 9.911 18.641 1.00 94.69 75 LYS A CA 1
ATOM 611 C C . LYS A 1 75 ? -13.769 10.903 17.491 1.00 94.69 75 LYS A C 1
ATOM 613 O O . LYS A 1 75 ? -14.802 10.885 16.837 1.00 94.69 75 LYS A O 1
ATOM 618 N N . GLN A 1 76 ? -12.764 11.744 17.246 1.00 96.62 76 GLN A N 1
ATOM 619 C CA . GLN A 1 76 ? -12.744 12.653 16.103 1.00 96.62 76 GLN A CA 1
ATOM 620 C C . GLN A 1 76 ? -12.778 11.887 14.774 1.00 96.62 76 GLN A C 1
ATOM 622 O O . GLN A 1 76 ? -12.010 10.941 14.580 1.00 96.62 76 GLN A O 1
ATOM 627 N N . ASP A 1 77 ? -13.591 12.371 13.834 1.00 94.88 77 ASP A N 1
ATOM 628 C CA . ASP A 1 77 ? -13.647 11.852 12.468 1.00 94.88 77 ASP A CA 1
ATOM 629 C C . ASP A 1 77 ? -12.288 11.944 11.759 1.00 94.88 77 ASP A C 1
ATOM 631 O O . ASP A 1 77 ? -11.577 12.953 11.826 1.00 94.88 77 ASP A O 1
ATOM 635 N N . ARG A 1 78 ? -11.935 10.871 11.044 1.00 95.44 78 ARG A N 1
ATOM 636 C CA . ARG A 1 78 ? -10.672 10.728 10.305 1.00 95.44 78 ARG A CA 1
ATOM 637 C C . ARG A 1 78 ? -10.952 10.355 8.849 1.00 95.44 78 ARG A C 1
ATOM 639 O O . ARG A 1 78 ? -10.919 9.168 8.524 1.00 95.44 78 ARG A O 1
ATOM 646 N N . PRO A 1 79 ? -11.223 11.329 7.960 1.00 95.62 79 PRO A N 1
ATOM 647 C CA . PRO A 1 79 ? -11.478 11.050 6.543 1.00 95.62 79 PRO A CA 1
ATOM 648 C C . PRO A 1 79 ? -10.283 10.399 5.826 1.00 95.62 79 PRO A C 1
ATOM 650 O O . PRO A 1 79 ? -10.434 9.859 4.734 1.00 95.62 79 PRO A O 1
ATOM 653 N N . GLU A 1 80 ? -9.092 10.433 6.427 1.00 97.44 80 GLU A N 1
ATOM 654 C CA . GLU A 1 80 ? -7.899 9.736 5.952 1.00 97.44 80 GLU A CA 1
ATOM 655 C C . GLU A 1 80 ? -8.036 8.206 5.977 1.00 97.44 80 GLU A C 1
ATOM 657 O O . GLU A 1 80 ? -7.315 7.548 5.233 1.00 97.44 80 GLU A O 1
ATOM 662 N N . ILE A 1 81 ? -8.911 7.636 6.819 1.00 97.69 81 ILE A N 1
ATOM 663 C CA . ILE A 1 81 ? -9.092 6.184 6.966 1.00 97.69 81 ILE A CA 1
ATOM 664 C C . ILE A 1 81 ? -10.496 5.801 6.501 1.00 97.69 81 ILE A C 1
ATOM 666 O O . ILE A 1 81 ? -11.492 6.299 7.016 1.00 97.69 81 ILE A O 1
ATOM 670 N N . THR A 1 82 ? -10.592 4.863 5.562 1.00 97.69 82 THR A N 1
ATOM 671 C CA . THR A 1 82 ? -11.870 4.302 5.103 1.00 97.69 82 THR A CA 1
ATOM 672 C C . THR A 1 82 ? -11.871 2.787 5.261 1.00 97.69 82 THR A C 1
ATOM 674 O O . THR A 1 82 ? -10.914 2.110 4.889 1.00 97.69 82 THR A O 1
ATOM 677 N N . TYR A 1 83 ? -12.972 2.257 5.790 1.00 97.69 83 TYR A N 1
ATOM 678 C CA . TYR A 1 83 ? -13.240 0.825 5.861 1.00 97.69 83 TYR A CA 1
ATOM 679 C C . TYR A 1 83 ? -14.347 0.495 4.870 1.00 97.69 83 TYR A C 1
ATOM 681 O O . TYR A 1 83 ? -15.447 1.032 4.986 1.00 97.69 83 TYR A O 1
ATOM 689 N N . THR A 1 84 ? -14.068 -0.393 3.925 1.00 97.00 84 THR A N 1
ATOM 690 C CA . THR A 1 84 ? -15.055 -0.850 2.947 1.00 97.00 84 THR A CA 1
ATOM 691 C C . THR A 1 84 ? -15.320 -2.324 3.196 1.00 97.00 84 THR A C 1
ATOM 693 O O . THR A 1 84 ? -14.400 -3.140 3.117 1.00 97.00 84 THR A O 1
ATOM 696 N N . SER A 1 85 ? -16.566 -2.656 3.525 1.00 94.81 85 SER A N 1
ATOM 697 C CA . SER A 1 85 ? -17.037 -4.038 3.579 1.00 94.81 85 SER A CA 1
ATOM 698 C C . SER A 1 85 ? -17.693 -4.403 2.253 1.00 94.81 85 SER A C 1
ATOM 700 O O . SER A 1 85 ? -18.430 -3.600 1.682 1.00 94.81 85 SER A O 1
ATOM 702 N N . SER A 1 86 ? -17.451 -5.617 1.775 1.00 92.25 86 SER A N 1
ATOM 703 C CA . SER A 1 86 ? -18.212 -6.224 0.682 1.00 92.25 86 SER A CA 1
ATOM 704 C C . SER A 1 86 ? -18.561 -7.667 1.031 1.00 92.25 86 SER A C 1
ATOM 706 O O . SER A 1 86 ? -17.955 -8.278 1.914 1.00 92.25 86 SER A O 1
ATOM 708 N N . GLY A 1 87 ? -19.569 -8.232 0.378 1.00 92.44 87 GLY A N 1
ATOM 709 C CA . GLY A 1 87 ? -20.085 -9.542 0.744 1.00 92.44 87 GLY A CA 1
ATOM 710 C C . GLY A 1 87 ? -21.193 -10.008 -0.180 1.00 92.44 87 GLY A C 1
ATOM 711 O O . GLY A 1 87 ? -21.260 -9.604 -1.338 1.00 92.44 87 GLY A O 1
ATOM 712 N N . ASN A 1 88 ? -22.043 -10.885 0.334 1.00 91.50 88 ASN A N 1
ATOM 713 C CA . ASN A 1 88 ? -23.280 -11.275 -0.335 1.00 91.50 88 ASN A CA 1
ATOM 714 C C . ASN A 1 88 ? -24.480 -10.651 0.394 1.00 91.50 88 ASN A C 1
ATOM 716 O O . ASN A 1 88 ? -24.307 -9.909 1.357 1.00 91.50 88 ASN A O 1
ATOM 720 N N . MET A 1 89 ? -25.696 -10.971 -0.051 1.00 94.00 89 MET A N 1
ATOM 721 C CA . MET A 1 89 ? -26.925 -10.435 0.548 1.00 94.00 89 MET A CA 1
ATOM 722 C C . MET A 1 89 ? -27.150 -10.880 2.006 1.00 94.00 89 MET A C 1
ATOM 724 O O . MET A 1 89 ? -27.961 -10.272 2.694 1.00 94.00 89 MET A O 1
ATOM 728 N N . ASP A 1 90 ? -26.416 -11.891 2.486 1.00 94.38 90 ASP A N 1
ATOM 729 C CA . ASP A 1 90 ? -26.566 -12.423 3.845 1.00 94.38 90 ASP A CA 1
ATOM 730 C C . ASP A 1 90 ? -25.562 -11.827 4.838 1.00 94.38 90 ASP A C 1
ATOM 732 O O . ASP A 1 90 ? -25.847 -11.735 6.032 1.00 94.38 90 ASP A O 1
ATOM 736 N N . LYS A 1 91 ? -24.346 -11.499 4.379 1.00 93.31 91 LYS A N 1
ATOM 737 C CA . LYS A 1 91 ? -23.270 -11.015 5.250 1.00 93.31 91 LYS A CA 1
ATOM 738 C C . LYS A 1 91 ? -22.157 -10.291 4.505 1.00 93.31 91 LYS A C 1
ATOM 740 O O . LYS A 1 91 ? -21.739 -10.692 3.415 1.00 93.31 91 LYS A O 1
ATOM 745 N N . ASP A 1 92 ? -21.561 -9.337 5.210 1.00 93.25 92 ASP A N 1
ATOM 746 C CA . ASP A 1 92 ? -20.233 -8.816 4.905 1.00 93.25 92 ASP A CA 1
ATOM 747 C C . ASP A 1 92 ? -19.191 -9.939 5.025 1.00 93.25 92 ASP A C 1
ATOM 749 O O . ASP A 1 92 ? -19.105 -10.634 6.043 1.00 93.25 92 ASP A O 1
ATOM 753 N N . LYS A 1 93 ? -18.378 -10.125 3.984 1.00 91.88 93 LYS A N 1
ATOM 754 C CA . LYS A 1 93 ? -17.340 -11.166 3.919 1.00 91.88 93 LYS A CA 1
ATOM 755 C C . LYS A 1 93 ? -15.936 -10.584 3.899 1.00 91.88 93 LYS A C 1
ATOM 757 O O . LYS A 1 93 ? -15.062 -11.072 4.617 1.00 91.88 93 LYS A O 1
ATOM 762 N N . TYR A 1 94 ? -15.730 -9.544 3.106 1.00 94.50 94 TYR A N 1
ATOM 763 C CA . TYR A 1 94 ? -14.418 -9.008 2.780 1.00 94.50 94 TYR A CA 1
ATOM 764 C C . TYR A 1 94 ? -14.276 -7.609 3.353 1.00 94.50 94 TYR A C 1
ATOM 766 O O . TYR A 1 94 ? -15.212 -6.813 3.329 1.00 94.50 94 TYR A O 1
ATOM 774 N N . LEU A 1 95 ? -13.093 -7.327 3.886 1.00 97.31 95 LEU A N 1
ATOM 775 C CA . LEU A 1 95 ? -12.736 -6.021 4.411 1.00 97.31 95 LEU A CA 1
ATOM 776 C C . LEU A 1 95 ? -11.605 -5.457 3.564 1.00 97.31 95 LEU A C 1
ATOM 778 O O . LEU A 1 95 ? -10.582 -6.111 3.384 1.00 97.31 95 LEU A O 1
ATOM 782 N N . THR A 1 96 ? -11.775 -4.220 3.124 1.00 98.38 96 THR A N 1
ATOM 783 C CA . THR A 1 96 ? -10.688 -3.389 2.613 1.00 98.38 96 THR A CA 1
ATOM 784 C C . THR A 1 96 ? -10.453 -2.234 3.579 1.00 98.38 96 THR A C 1
ATOM 786 O O . THR A 1 96 ? -11.402 -1.561 3.993 1.00 98.38 96 THR A O 1
ATOM 789 N N . VAL A 1 97 ? -9.195 -2.000 3.948 1.00 98.69 97 VAL A N 1
ATOM 790 C CA . VAL A 1 97 ? -8.776 -0.813 4.707 1.00 98.69 97 VAL A CA 1
ATOM 791 C C . VAL A 1 97 ? -7.995 0.094 3.770 1.00 98.69 97 VAL A C 1
ATOM 793 O O . VAL A 1 97 ? -6.976 -0.318 3.228 1.00 98.69 97 VAL A O 1
ATOM 796 N N . ASN A 1 98 ? -8.467 1.326 3.599 1.00 98.31 98 ASN A N 1
ATOM 797 C CA . ASN A 1 98 ? -7.797 2.359 2.818 1.00 98.31 98 ASN A CA 1
ATOM 798 C C . ASN A 1 98 ? -7.295 3.459 3.750 1.00 98.31 98 ASN A C 1
ATOM 800 O O . ASN A 1 98 ? -8.050 3.944 4.595 1.00 98.31 98 ASN A O 1
ATOM 804 N N . ILE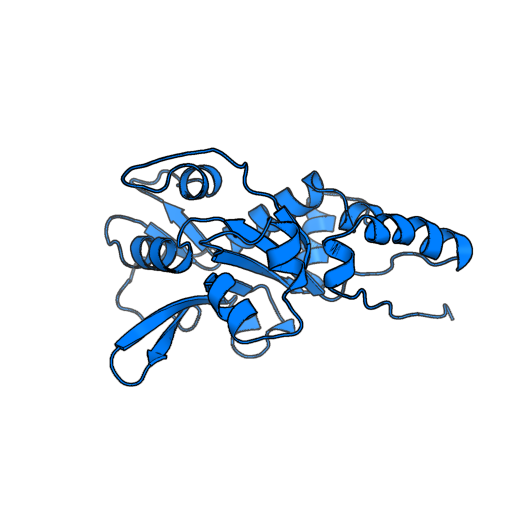 A 1 99 ? -6.051 3.888 3.562 1.00 98.44 99 ILE A N 1
ATOM 805 C CA . ILE A 1 99 ? -5.457 5.031 4.254 1.00 98.44 99 ILE A CA 1
ATOM 806 C C . ILE A 1 99 ? -4.872 5.980 3.218 1.00 98.44 99 ILE A C 1
ATOM 808 O O . ILE A 1 99 ? -4.172 5.557 2.302 1.00 98.44 99 ILE A O 1
ATOM 812 N N . LYS A 1 100 ? -5.160 7.272 3.342 1.00 97.88 100 LYS A N 1
ATOM 813 C CA . LYS A 1 100 ? -4.712 8.287 2.385 1.00 97.88 100 LYS A CA 1
ATOM 814 C C . LYS A 1 100 ? -4.007 9.433 3.095 1.00 97.88 100 LYS A C 1
ATOM 816 O O . LYS A 1 100 ? -4.446 9.890 4.156 1.00 97.88 100 LYS A O 1
ATOM 821 N N . GLN A 1 101 ? -2.963 9.969 2.469 1.00 95.75 101 GLN A N 1
ATOM 822 C CA . GLN A 1 101 ? -2.516 11.320 2.794 1.00 95.75 101 GLN A CA 1
ATOM 823 C C . GLN A 1 101 ? -3.635 12.325 2.497 1.00 95.75 101 GLN A C 1
ATOM 825 O O . GLN A 1 101 ? -4.440 12.134 1.585 1.00 95.75 101 GLN A O 1
ATOM 830 N N . LYS A 1 102 ? -3.665 13.448 3.224 1.00 91.38 102 LYS A N 1
ATOM 831 C CA . LYS A 1 102 ? -4.712 14.475 3.062 1.00 91.38 102 LYS A CA 1
ATOM 832 C C . LYS A 1 102 ? -4.864 14.968 1.621 1.00 91.38 102 LYS A C 1
ATOM 834 O O . LYS A 1 102 ? -5.989 15.106 1.145 1.00 91.38 102 LYS A O 1
ATOM 839 N N . LYS A 1 103 ? -3.744 15.206 0.926 1.00 91.88 103 LYS A N 1
ATOM 840 C CA . LYS A 1 103 ? -3.732 15.620 -0.487 1.00 91.88 103 LYS A CA 1
ATOM 841 C C . LYS A 1 103 ? -4.348 14.544 -1.402 1.00 91.88 103 LYS A C 1
ATOM 843 O O . LYS A 1 103 ? -5.037 14.892 -2.355 1.00 91.88 103 LYS A O 1
ATOM 848 N N . ALA A 1 104 ? -4.182 13.267 -1.050 1.00 93.75 104 ALA A N 1
ATOM 849 C CA . ALA A 1 104 ? -4.652 12.111 -1.811 1.00 93.75 104 ALA A CA 1
ATOM 850 C C . ALA A 1 104 ? -6.135 11.750 -1.593 1.00 93.75 104 ALA A C 1
ATOM 852 O O . ALA A 1 104 ? -6.682 10.920 -2.321 1.00 93.75 104 ALA A O 1
ATOM 853 N N . ILE A 1 105 ? -6.818 12.356 -0.608 1.00 91.88 105 ILE A N 1
ATOM 854 C CA . ILE A 1 105 ? -8.238 12.065 -0.321 1.00 91.88 105 ILE A CA 1
ATOM 855 C C . ILE A 1 105 ? -9.119 12.383 -1.533 1.00 91.88 105 ILE A C 1
ATOM 857 O O . ILE A 1 105 ? -9.947 11.556 -1.916 1.00 91.88 105 ILE A O 1
ATOM 861 N N . LYS A 1 106 ? -8.933 13.570 -2.124 1.00 90.62 106 LYS A N 1
ATOM 862 C CA . LYS A 1 106 ? -9.714 14.045 -3.279 1.00 90.62 106 LYS A CA 1
ATOM 863 C C . LYS A 1 106 ? -9.106 13.640 -4.621 1.00 90.62 106 LYS A C 1
ATOM 865 O O . LYS A 1 106 ? -9.830 13.546 -5.601 1.00 90.62 106 LYS A O 1
ATOM 870 N N . ASP A 1 107 ? -7.794 13.436 -4.661 1.00 90.44 107 ASP A N 1
ATOM 871 C CA . ASP A 1 107 ? -7.046 13.189 -5.889 1.00 90.44 107 ASP A CA 1
ATOM 872 C C . ASP A 1 107 ? -5.842 12.291 -5.587 1.00 90.44 107 ASP A C 1
ATOM 874 O O . ASP A 1 107 ? -4.838 12.761 -5.052 1.00 90.44 107 ASP A O 1
ATOM 878 N N . LYS A 1 108 ? -5.947 10.996 -5.925 1.00 86.12 108 LYS A N 1
ATOM 879 C CA . LYS A 1 108 ? -4.911 9.985 -5.636 1.00 86.12 108 LYS A CA 1
ATOM 880 C C . LYS A 1 108 ? -3.544 10.384 -6.214 1.00 86.12 108 LYS A C 1
ATOM 882 O O . LYS A 1 108 ? -2.534 10.065 -5.608 1.00 86.12 108 LYS A O 1
ATOM 887 N N . SER A 1 109 ? -3.498 11.156 -7.305 1.00 88.75 109 SER A N 1
ATOM 888 C CA . SER A 1 109 ? -2.237 11.583 -7.934 1.00 88.75 109 SER A CA 1
ATOM 889 C C . SER A 1 109 ? -1.422 12.579 -7.096 1.00 88.75 109 SER A C 1
ATOM 891 O O . SER A 1 109 ? -0.246 12.816 -7.374 1.00 88.75 109 SER A O 1
ATOM 893 N N . LYS A 1 110 ? -2.019 13.171 -6.053 1.00 92.31 110 LYS A N 1
ATOM 894 C CA . LYS A 1 110 ? -1.405 14.233 -5.237 1.00 92.31 110 LYS A CA 1
ATOM 895 C C . LYS A 1 110 ? -0.783 13.758 -3.927 1.00 92.31 110 LYS A C 1
ATOM 897 O O . LYS A 1 110 ? -0.367 14.596 -3.129 1.00 92.31 110 LYS A O 1
ATOM 902 N N . GLY A 1 111 ? -0.732 12.455 -3.678 1.00 94.12 111 GLY A N 1
ATOM 903 C CA . GLY A 1 111 ? 0.003 11.930 -2.536 1.00 94.12 111 GLY A CA 1
ATOM 904 C C . GLY A 1 111 ? -0.063 10.419 -2.432 1.00 94.12 111 GLY A C 1
ATOM 905 O O . GLY A 1 111 ? -0.659 9.740 -3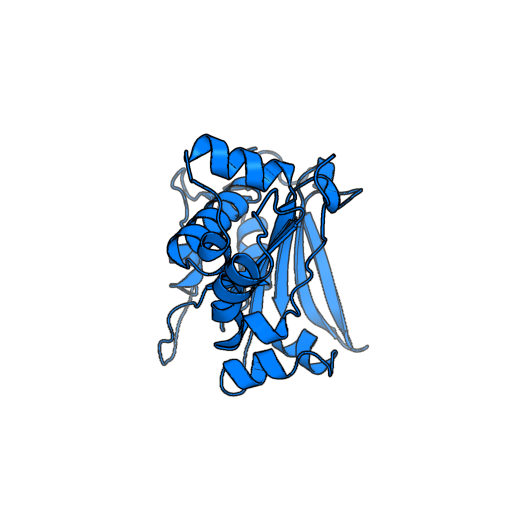.263 1.00 94.12 111 GLY A O 1
ATOM 906 N N . SER A 1 112 ? 0.528 9.906 -1.365 1.00 97.12 112 SER A N 1
ATOM 907 C CA . SER A 1 112 ? 0.608 8.475 -1.118 1.00 97.12 112 SER A CA 1
ATOM 908 C C . SER A 1 112 ? -0.696 7.907 -0.546 1.00 97.12 112 SER A C 1
ATOM 910 O O . SER A 1 112 ? -1.432 8.573 0.200 1.00 97.12 112 SER A O 1
ATOM 912 N N . THR A 1 113 ? -0.973 6.643 -0.865 1.00 98.19 113 THR A N 1
ATOM 913 C CA . THR A 1 113 ? -2.095 5.879 -0.292 1.00 98.19 113 THR A CA 1
ATOM 914 C C . THR A 1 113 ? -1.659 4.480 0.107 1.00 98.19 113 THR A C 1
ATOM 916 O O . THR A 1 113 ? -0.710 3.958 -0.453 1.00 98.19 113 THR A O 1
ATOM 919 N N . LEU A 1 114 ? -2.379 3.863 1.037 1.00 98.19 114 LEU A N 1
ATOM 920 C CA . LEU A 1 114 ? -2.207 2.484 1.474 1.00 98.19 114 LEU A CA 1
ATOM 921 C C . LEU A 1 114 ? -3.540 1.751 1.363 1.00 98.19 114 LEU A C 1
ATOM 923 O O . LEU A 1 114 ? -4.570 2.286 1.782 1.00 98.19 114 LEU A O 1
ATOM 927 N N . ILE A 1 115 ? -3.513 0.527 0.848 1.00 98.25 115 ILE A N 1
ATOM 928 C CA . ILE A 1 115 ? -4.676 -0.349 0.729 1.00 98.25 115 ILE A CA 1
ATOM 929 C C . ILE A 1 115 ? -4.312 -1.733 1.266 1.00 98.25 115 ILE A C 1
ATOM 931 O O . ILE A 1 115 ? -3.288 -2.303 0.908 1.00 98.25 115 ILE A O 1
ATOM 935 N N . ALA A 1 116 ? -5.164 -2.279 2.126 1.00 98.25 116 ALA A N 1
ATOM 936 C CA . ALA A 1 116 ? -5.063 -3.636 2.652 1.00 98.25 116 ALA A CA 1
ATOM 937 C C . ALA A 1 116 ? -6.342 -4.405 2.312 1.00 98.25 116 ALA A C 1
ATOM 939 O O . ALA A 1 116 ? -7.427 -3.940 2.675 1.00 98.25 116 ALA A O 1
ATOM 940 N N . TYR A 1 117 ? -6.238 -5.550 1.630 1.00 97.88 117 TYR A N 1
ATOM 941 C CA . TYR A 1 117 ? -7.408 -6.273 1.112 1.00 97.88 117 TYR A CA 1
ATOM 942 C C . TYR A 1 117 ? -7.180 -7.775 0.875 1.00 97.88 117 TYR A C 1
ATOM 944 O O . TYR A 1 117 ? -6.064 -8.289 0.941 1.00 97.88 117 TYR A O 1
ATOM 952 N N . ASP A 1 118 ? -8.280 -8.485 0.612 1.00 96.62 118 ASP A N 1
ATOM 953 C CA . ASP A 1 118 ? -8.308 -9.883 0.173 1.00 96.62 118 ASP A CA 1
ATOM 954 C C . ASP A 1 118 ? -8.032 -9.957 -1.336 1.00 96.62 118 ASP A C 1
ATOM 956 O O . ASP A 1 118 ? -8.909 -9.698 -2.167 1.00 96.62 118 ASP A O 1
ATOM 960 N N . LYS A 1 119 ? -6.778 -10.258 -1.683 1.00 95.62 119 LYS A N 1
ATOM 961 C CA . LYS A 1 119 ? -6.310 -10.306 -3.069 1.00 95.62 119 LYS A CA 1
ATOM 962 C C . LYS A 1 119 ? -6.856 -11.527 -3.799 1.00 95.62 119 LYS A C 1
ATOM 964 O O . LYS A 1 119 ? -7.205 -11.423 -4.969 1.00 95.62 119 LYS A O 1
ATOM 969 N N . LYS A 1 120 ? -7.010 -12.653 -3.099 1.00 94.88 120 LYS A N 1
ATOM 970 C CA . LYS A 1 120 ? -7.579 -13.885 -3.659 1.00 94.88 120 LYS A CA 1
ATOM 971 C C . LYS A 1 120 ? -8.986 -13.652 -4.202 1.00 94.88 120 LYS A C 1
ATOM 973 O O . LYS A 1 120 ? -9.319 -14.079 -5.304 1.00 94.88 120 LYS A O 1
ATOM 978 N N . THR A 1 121 ? -9.801 -12.930 -3.442 1.00 93.56 121 THR A N 1
ATOM 979 C CA . THR A 1 121 ? -11.162 -12.565 -3.841 1.00 93.56 121 THR A CA 1
ATOM 980 C C . THR A 1 121 ? -11.166 -11.563 -4.993 1.00 93.56 121 THR A C 1
ATOM 982 O O . THR A 1 121 ? -12.001 -11.661 -5.889 1.00 93.56 121 THR A O 1
ATOM 985 N N . GLU A 1 122 ? -10.242 -10.602 -4.999 1.00 94.19 122 GLU A N 1
ATOM 986 C CA . GLU A 1 122 ? -10.111 -9.649 -6.104 1.00 94.19 122 GLU A CA 1
ATOM 987 C C . GLU A 1 122 ? -9.735 -10.342 -7.423 1.00 94.19 122 GLU A C 1
ATOM 989 O O . GLU A 1 122 ? -10.377 -10.072 -8.436 1.00 94.19 122 GLU A O 1
ATOM 994 N N . ILE A 1 123 ? -8.807 -11.303 -7.398 1.00 94.00 123 ILE A N 1
ATOM 995 C CA . ILE A 1 123 ? -8.456 -12.131 -8.563 1.00 94.00 123 ILE A CA 1
ATOM 996 C C . ILE A 1 123 ? -9.648 -12.989 -9.003 1.00 94.00 123 ILE A C 1
ATOM 998 O O . ILE A 1 123 ? -9.964 -13.046 -10.188 1.00 94.00 123 ILE A O 1
ATOM 1002 N N . ALA A 1 124 ? -10.364 -13.621 -8.067 1.00 91.50 124 ALA A N 1
ATOM 1003 C CA . ALA A 1 124 ? -11.541 -14.428 -8.398 1.00 91.50 124 ALA A CA 1
ATOM 1004 C C . ALA A 1 124 ? -12.638 -13.614 -9.115 1.00 91.50 124 ALA A C 1
ATOM 1006 O O . ALA A 1 124 ? -13.350 -14.153 -9.962 1.00 91.50 124 ALA A O 1
ATOM 1007 N N . ASN A 1 125 ? -12.739 -12.318 -8.808 1.00 88.75 125 ASN A N 1
ATOM 1008 C CA . ASN A 1 125 ? -13.675 -11.387 -9.438 1.00 88.75 125 ASN A CA 1
ATOM 1009 C C . ASN A 1 125 ? -13.099 -10.675 -10.684 1.00 88.75 125 ASN A C 1
ATOM 1011 O O . ASN A 1 125 ? -13.842 -9.962 -11.357 1.00 88.75 125 ASN A O 1
ATOM 1015 N N . SER A 1 126 ? -11.808 -10.849 -10.999 1.00 84.44 126 SER A N 1
ATOM 1016 C CA . SER A 1 126 ? -11.085 -10.174 -12.092 1.00 84.44 126 SER A CA 1
ATOM 1017 C C . SER A 1 126 ? -10.292 -11.199 -12.911 1.00 84.44 126 SER A C 1
ATOM 1019 O O . SER A 1 126 ? -9.168 -11.573 -12.571 1.00 84.44 126 SER A O 1
ATOM 1021 N N . SER A 1 127 ? -10.876 -11.678 -14.012 1.00 71.00 127 SER A N 1
ATOM 1022 C CA . SER A 1 127 ? -10.334 -12.807 -14.788 1.00 71.00 127 SER A CA 1
ATOM 1023 C C . SER A 1 127 ? -8.944 -12.575 -15.392 1.00 71.00 127 SER A C 1
ATOM 1025 O O . SER A 1 127 ? -8.229 -13.533 -15.671 1.00 71.00 127 SER A O 1
ATOM 1027 N N . ASP A 1 128 ? -8.558 -11.321 -15.597 1.00 88.94 128 ASP A N 1
ATOM 1028 C CA . ASP A 1 128 ? -7.284 -10.882 -16.169 1.00 88.94 128 ASP A CA 1
ATOM 1029 C C . ASP A 1 128 ? -6.094 -10.975 -15.199 1.00 88.94 128 ASP A C 1
ATOM 1031 O O . ASP A 1 128 ? -4.951 -10.858 -15.631 1.00 88.94 128 ASP A O 1
ATOM 1035 N N . LYS A 1 129 ? -6.333 -11.234 -13.906 1.00 91.56 129 LYS A N 1
ATOM 1036 C CA . LYS A 1 129 ? -5.298 -11.233 -12.852 1.00 91.56 129 LYS A CA 1
ATOM 1037 C C . LYS A 1 129 ? -4.840 -12.617 -12.396 1.00 91.56 129 LYS A C 1
ATOM 1039 O O . LYS A 1 129 ? -4.075 -12.721 -11.439 1.00 91.56 129 LYS A O 1
ATOM 1044 N N . ARG A 1 130 ? -5.265 -13.685 -13.082 1.00 92.00 130 ARG A N 1
ATOM 1045 C CA . ARG A 1 130 ? -4.909 -15.075 -12.728 1.00 92.00 130 ARG A CA 1
ATOM 1046 C C . ARG A 1 130 ? -3.405 -15.337 -12.662 1.00 92.00 130 ARG A C 1
ATOM 1048 O O . ARG A 1 130 ? -2.983 -16.133 -11.836 1.00 92.00 130 ARG A O 1
ATOM 1055 N N . TYR A 1 131 ? -2.606 -14.602 -13.437 1.00 91.88 131 TYR A N 1
ATOM 1056 C CA . TYR A 1 131 ? -1.146 -14.717 -13.418 1.00 91.88 131 TYR A CA 1
ATOM 1057 C C . TYR A 1 131 ? -0.528 -14.489 -12.025 1.00 91.88 131 TYR A C 1
ATOM 1059 O O . TYR A 1 131 ? 0.549 -15.004 -11.751 1.00 91.88 131 TYR A O 1
ATOM 1067 N N . ILE A 1 132 ? -1.197 -13.737 -11.139 1.00 92.69 132 ILE A N 1
ATOM 1068 C CA . ILE A 1 132 ? -0.751 -13.533 -9.753 1.00 92.69 132 ILE A CA 1
ATOM 1069 C C . ILE A 1 132 ? -0.948 -14.818 -8.941 1.00 92.69 132 ILE A C 1
ATOM 1071 O O . ILE A 1 132 ? -0.064 -15.208 -8.189 1.00 92.69 132 ILE A O 1
ATOM 1075 N N . ASP A 1 133 ? -2.095 -15.483 -9.099 1.00 90.50 133 ASP A N 1
ATOM 1076 C CA . ASP A 1 133 ? -2.356 -16.768 -8.447 1.00 90.50 133 ASP A CA 1
ATOM 1077 C C . ASP A 1 133 ? -1.388 -17.840 -8.953 1.00 90.50 133 ASP A C 1
ATOM 1079 O O . ASP A 1 133 ? -0.823 -18.569 -8.142 1.00 90.50 133 ASP A O 1
ATOM 1083 N N . ASP A 1 134 ? -1.170 -17.900 -10.270 1.00 91.62 134 ASP A N 1
ATOM 1084 C CA . ASP A 1 134 ? -0.258 -18.860 -10.899 1.00 91.62 134 ASP A CA 1
ATOM 1085 C C . ASP A 1 134 ? 1.180 -18.682 -10.390 1.00 91.62 134 ASP A C 1
ATOM 1087 O O . ASP A 1 134 ? 1.852 -19.665 -10.095 1.00 91.62 134 ASP A O 1
ATOM 1091 N N . TYR A 1 135 ? 1.633 -17.435 -10.208 1.00 92.25 135 TYR A N 1
ATOM 1092 C CA . TYR A 1 135 ? 2.955 -17.129 -9.651 1.00 92.25 135 TYR A CA 1
ATOM 1093 C C . TYR A 1 135 ? 3.155 -17.667 -8.223 1.00 92.25 135 TYR A C 1
ATOM 1095 O O . TYR A 1 135 ? 4.277 -17.979 -7.832 1.00 92.25 135 TYR A O 1
ATOM 1103 N N . TYR A 1 136 ? 2.081 -17.777 -7.437 1.00 90.88 136 TYR A N 1
ATOM 1104 C CA . TYR A 1 136 ? 2.114 -18.281 -6.060 1.00 90.88 136 TYR A CA 1
ATOM 1105 C C . TYR A 1 136 ? 1.627 -19.735 -5.928 1.00 90.88 136 TYR A C 1
ATOM 1107 O O . TYR A 1 136 ? 1.243 -20.143 -4.829 1.00 90.88 136 TYR A O 1
ATOM 1115 N N . ASP A 1 137 ? 1.598 -20.505 -7.019 1.00 92.81 137 ASP A N 1
ATOM 1116 C CA . ASP A 1 137 ? 1.097 -21.887 -7.048 1.00 92.81 137 ASP A CA 1
ATOM 1117 C C . ASP A 1 137 ? -0.347 -22.024 -6.525 1.00 92.81 137 ASP A C 1
ATOM 1119 O O . ASP A 1 137 ? -0.713 -22.988 -5.849 1.00 92.81 137 ASP A O 1
ATOM 1123 N N . ASN A 1 138 ? -1.193 -21.041 -6.848 1.00 91.88 138 ASN A N 1
ATOM 1124 C CA . ASN A 1 138 ? -2.614 -20.988 -6.505 1.00 91.88 138 ASN A CA 1
ATOM 1125 C C . ASN A 1 138 ? -2.886 -21.185 -4.994 1.00 91.88 138 ASN A C 1
ATOM 1127 O O . ASN A 1 138 ? -3.514 -22.166 -4.575 1.00 91.88 138 ASN A O 1
ATOM 1131 N N . PRO A 1 139 ? -2.465 -20.235 -4.145 1.00 93.06 139 PRO A N 1
ATOM 1132 C CA . PRO A 1 139 ? -2.569 -20.384 -2.702 1.00 93.06 139 PRO A CA 1
ATOM 1133 C C . PRO A 1 139 ? -4.031 -20.333 -2.237 1.00 93.06 139 PRO A C 1
ATOM 1135 O O . PRO A 1 139 ? -4.873 -19.637 -2.809 1.00 93.06 139 PRO A O 1
ATOM 1138 N N . SER A 1 140 ? -4.339 -21.022 -1.132 1.00 92.38 140 SER A N 1
ATOM 1139 C CA . SER A 1 140 ? -5.690 -21.007 -0.536 1.00 92.38 140 SER A CA 1
ATOM 1140 C C . SER A 1 140 ? -6.078 -19.652 0.071 1.00 92.38 140 SER A C 1
ATOM 1142 O O . SER A 1 140 ? -7.264 -19.348 0.200 1.00 92.38 140 SER A O 1
ATOM 1144 N N . LYS A 1 141 ? -5.085 -18.837 0.447 1.00 93.56 141 LYS A N 1
ATOM 1145 C CA . LYS A 1 141 ? -5.246 -17.482 0.981 1.00 93.56 141 LYS A CA 1
ATOM 1146 C C . LYS A 1 141 ? -4.204 -16.571 0.354 1.00 93.56 141 LYS A C 1
ATOM 1148 O O . LYS A 1 141 ? -3.026 -16.914 0.345 1.00 93.56 141 LYS A O 1
ATOM 1153 N N . LEU A 1 142 ? -4.645 -15.402 -0.095 1.00 95.19 142 LEU A N 1
ATOM 1154 C CA . LEU A 1 142 ? -3.777 -14.347 -0.598 1.00 95.19 142 LEU A CA 1
ATOM 1155 C C . LEU A 1 142 ? -4.377 -12.999 -0.208 1.00 95.19 142 LEU A C 1
ATOM 1157 O O . LEU A 1 142 ? -5.472 -12.638 -0.641 1.00 95.19 142 LEU A O 1
ATOM 1161 N N . HIS A 1 143 ? -3.666 -12.266 0.631 1.00 95.62 143 HIS A N 1
ATOM 1162 C CA . HIS A 1 143 ? -3.983 -10.910 1.048 1.00 95.62 143 HIS A CA 1
ATOM 1163 C C . HIS A 1 143 ? -2.853 -9.987 0.621 1.00 95.62 143 HIS A C 1
ATOM 1165 O O . HIS A 1 143 ? -1.697 -10.404 0.585 1.00 95.62 143 HIS A O 1
ATOM 1171 N N . ARG A 1 144 ? -3.188 -8.729 0.338 1.00 96.19 144 ARG A N 1
ATOM 1172 C CA . ARG A 1 144 ? -2.228 -7.746 -0.158 1.00 96.19 144 ARG A CA 1
ATOM 1173 C C . ARG A 1 144 ? -2.239 -6.484 0.683 1.00 96.19 144 ARG A C 1
ATOM 1175 O O . ARG A 1 144 ? -3.306 -5.976 1.035 1.00 96.19 144 ARG A O 1
ATOM 1182 N N . LEU A 1 145 ? -1.040 -5.985 0.963 1.00 97.19 145 LEU A N 1
ATOM 1183 C CA . LEU A 1 145 ? -0.776 -4.645 1.470 1.00 97.19 145 LEU A CA 1
ATOM 1184 C C . LEU A 1 145 ? -0.087 -3.844 0.364 1.00 97.19 145 LEU A C 1
ATOM 1186 O O . LEU A 1 145 ? 1.010 -4.197 -0.049 1.00 97.19 145 LEU A O 1
ATOM 1190 N N . GLU A 1 146 ? -0.725 -2.792 -0.126 1.00 97.19 146 GLU A N 1
ATOM 1191 C CA . GLU A 1 146 ? -0.292 -2.025 -1.296 1.00 97.19 146 GLU A CA 1
ATOM 1192 C C . GLU A 1 146 ? -0.108 -0.556 -0.921 1.00 97.19 146 GLU A C 1
ATOM 1194 O O . GLU A 1 146 ? -0.995 0.039 -0.308 1.00 97.19 146 GLU A O 1
ATOM 1199 N N . VAL A 1 147 ? 1.028 0.036 -1.285 1.00 97.44 147 VAL A N 1
ATOM 1200 C CA . VAL A 1 147 ? 1.268 1.478 -1.191 1.00 97.44 147 VAL A CA 1
ATOM 1201 C C . VAL A 1 147 ? 1.349 2.081 -2.583 1.00 97.44 147 VAL A C 1
ATOM 1203 O O . VAL A 1 147 ? 2.053 1.573 -3.445 1.00 97.44 147 VAL A O 1
ATOM 1206 N N . HIS A 1 148 ? 0.669 3.204 -2.765 1.00 96.81 148 HIS A N 1
ATOM 1207 C CA . HIS A 1 148 ? 0.797 4.065 -3.929 1.00 96.81 148 HIS A CA 1
ATOM 1208 C C . HIS A 1 148 ? 1.711 5.230 -3.604 1.00 96.81 148 HIS A C 1
ATOM 1210 O O . HIS A 1 148 ? 1.548 5.852 -2.549 1.00 96.81 148 HIS A O 1
ATOM 1216 N N . LEU A 1 149 ? 2.588 5.571 -4.540 1.00 96.00 149 LEU A N 1
ATOM 1217 C CA . LEU A 1 149 ? 3.402 6.774 -4.514 1.00 96.00 149 LEU A CA 1
ATOM 1218 C C . LEU A 1 149 ? 3.205 7.562 -5.806 1.00 96.00 149 LEU A C 1
ATOM 1220 O O . LEU A 1 149 ? 3.149 6.989 -6.896 1.00 96.00 149 LEU A O 1
ATOM 1224 N N . ASN A 1 150 ? 3.182 8.886 -5.689 1.00 94.56 150 ASN A N 1
ATOM 1225 C CA . ASN A 1 150 ? 3.248 9.784 -6.836 1.00 94.56 150 ASN A CA 1
ATOM 1226 C C . ASN A 1 150 ? 4.695 10.253 -7.096 1.00 94.56 150 ASN A C 1
ATOM 1228 O O . ASN A 1 150 ? 5.623 9.951 -6.344 1.00 94.56 150 ASN A O 1
ATOM 1232 N N . ASN A 1 151 ? 4.885 11.037 -8.158 1.00 93.56 151 ASN A N 1
ATOM 1233 C CA . ASN A 1 151 ? 6.197 11.545 -8.554 1.00 93.56 151 ASN A CA 1
ATOM 1234 C C . ASN A 1 151 ? 6.913 12.360 -7.465 1.00 93.56 151 ASN A C 1
ATOM 1236 O O . ASN A 1 151 ? 8.133 12.264 -7.355 1.00 93.56 151 ASN A O 1
ATOM 1240 N N . GLU A 1 152 ? 6.172 13.183 -6.716 1.00 93.88 152 GLU A N 1
ATOM 1241 C CA . GLU A 1 152 ? 6.714 14.050 -5.658 1.00 93.88 152 GLU A CA 1
ATOM 1242 C C . GLU A 1 152 ? 7.315 13.189 -4.541 1.00 93.88 152 GLU A C 1
ATOM 1244 O O . GLU A 1 152 ? 8.490 13.326 -4.219 1.00 93.88 152 GLU A O 1
ATOM 1249 N N . GLU A 1 153 ? 6.561 12.201 -4.061 1.00 94.62 153 GLU A N 1
ATOM 1250 C CA . GLU A 1 153 ? 6.970 11.313 -2.967 1.00 94.62 153 GLU A CA 1
ATOM 1251 C C . GLU A 1 153 ? 8.181 10.442 -3.351 1.00 94.62 153 GLU A C 1
ATOM 1253 O O . GLU A 1 153 ? 9.089 10.230 -2.544 1.00 94.62 153 GLU A O 1
ATOM 1258 N N . ILE A 1 154 ? 8.239 9.982 -4.607 1.00 95.12 154 ILE A N 1
ATOM 1259 C CA . ILE A 1 154 ? 9.383 9.221 -5.132 1.00 95.12 154 ILE A CA 1
ATOM 1260 C C . ILE A 1 154 ? 10.631 10.113 -5.219 1.00 95.12 154 ILE A C 1
ATOM 1262 O O . ILE A 1 154 ? 11.706 9.714 -4.768 1.00 95.12 154 ILE A O 1
ATOM 1266 N N . LYS A 1 155 ? 10.505 11.333 -5.760 1.00 94.56 155 LYS A N 1
ATOM 1267 C CA . LYS A 1 155 ? 11.619 12.294 -5.857 1.00 94.56 155 LYS A CA 1
ATOM 1268 C C . LYS A 1 155 ? 12.160 12.688 -4.489 1.00 94.56 155 LYS A C 1
ATOM 1270 O O . LYS A 1 155 ? 13.380 12.744 -4.316 1.00 94.56 155 LYS A O 1
ATOM 1275 N N . ASP A 1 156 ? 11.275 12.926 -3.529 1.00 94.50 156 ASP A N 1
ATOM 1276 C CA . ASP A 1 156 ? 11.650 13.268 -2.159 1.00 94.50 156 ASP A CA 1
ATOM 1277 C C . ASP A 1 156 ? 12.446 12.132 -1.512 1.00 94.50 156 ASP A C 1
ATOM 1279 O O . ASP A 1 156 ? 13.493 12.370 -0.900 1.00 94.50 156 ASP A O 1
ATOM 1283 N N . TYR A 1 157 ? 12.008 10.883 -1.700 1.00 95.44 157 TYR A N 1
ATOM 1284 C CA . TYR A 1 157 ? 12.733 9.714 -1.209 1.00 95.44 157 TYR A CA 1
ATOM 1285 C C . TYR A 1 157 ? 14.125 9.577 -1.837 1.00 95.44 157 TYR A C 1
ATOM 1287 O O . TYR A 1 157 ? 15.114 9.411 -1.117 1.00 95.44 157 TYR A O 1
ATOM 1295 N N . ILE A 1 158 ? 14.219 9.675 -3.166 1.00 94.56 158 ILE A N 1
ATOM 1296 C CA . ILE A 1 158 ? 15.482 9.575 -3.916 1.00 94.56 158 ILE A CA 1
ATOM 1297 C C . ILE A 1 158 ? 16.460 10.656 -3.451 1.00 94.56 158 ILE A C 1
ATOM 1299 O O . ILE A 1 158 ? 17.599 10.356 -3.094 1.00 94.56 158 ILE A O 1
ATOM 1303 N N . THR A 1 159 ? 15.993 11.903 -3.356 1.00 94.81 159 THR A N 1
ATOM 1304 C CA . THR A 1 159 ? 16.801 13.046 -2.905 1.00 94.81 159 THR A CA 1
ATOM 1305 C C . THR A 1 159 ? 17.309 12.834 -1.481 1.00 94.81 159 THR A C 1
ATOM 1307 O O . THR A 1 159 ? 18.496 13.007 -1.200 1.00 94.81 159 THR A O 1
ATOM 1310 N N . ARG A 1 160 ? 16.427 12.405 -0.572 1.00 95.06 160 ARG A N 1
ATOM 1311 C CA . ARG A 1 160 ? 16.766 12.153 0.834 1.00 95.06 160 ARG A CA 1
ATOM 1312 C C . ARG A 1 160 ? 17.779 11.023 1.002 1.00 95.06 160 ARG A C 1
ATOM 1314 O O . ARG A 1 160 ? 18.623 11.090 1.893 1.00 95.06 160 ARG A O 1
ATOM 1321 N N . THR A 1 161 ? 17.673 9.979 0.188 1.00 94.94 161 THR A N 1
ATOM 1322 C CA . THR A 1 161 ? 18.552 8.802 0.253 1.00 94.94 161 THR A CA 1
ATOM 1323 C C . THR A 1 161 ? 19.816 8.947 -0.587 1.00 94.94 161 THR A C 1
ATOM 1325 O O . THR A 1 161 ? 20.709 8.113 -0.455 1.00 94.94 161 THR A O 1
ATOM 1328 N N . ARG A 1 162 ? 19.920 10.017 -1.393 1.00 93.88 162 ARG A N 1
ATOM 1329 C CA . ARG A 1 162 ? 20.975 10.216 -2.400 1.00 93.88 162 ARG A CA 1
ATOM 1330 C C . ARG A 1 162 ? 21.098 9.011 -3.336 1.00 93.88 162 ARG A C 1
ATOM 1332 O O . ARG A 1 162 ? 22.199 8.629 -3.718 1.00 93.88 162 ARG A O 1
ATOM 1339 N N . HIS A 1 163 ? 19.962 8.389 -3.641 1.00 92.19 163 HIS A N 1
ATOM 1340 C CA . HIS A 1 163 ? 19.893 7.260 -4.559 1.00 92.19 163 HIS A CA 1
ATOM 1341 C C . HIS A 1 163 ? 19.998 7.769 -5.996 1.00 92.19 163 HIS A C 1
ATOM 1343 O O . HIS A 1 163 ? 19.415 8.797 -6.331 1.00 92.19 163 HIS A O 1
ATOM 1349 N N . GLU A 1 164 ? 20.726 7.057 -6.845 1.00 90.69 164 GLU A N 1
ATOM 1350 C CA . GLU A 1 164 ? 20.765 7.342 -8.277 1.00 90.69 164 GLU A CA 1
ATOM 1351 C C . GLU A 1 164 ? 19.678 6.516 -8.963 1.00 90.69 164 GLU A C 1
ATOM 1353 O O . GLU A 1 164 ? 19.694 5.286 -8.924 1.00 90.69 164 GLU A O 1
ATOM 1358 N N . LEU A 1 165 ? 18.676 7.196 -9.522 1.00 88.38 165 LEU A N 1
ATOM 1359 C CA . LEU A 1 165 ? 17.547 6.524 -10.148 1.00 88.38 165 LEU A CA 1
ATOM 1360 C C . LEU A 1 165 ? 17.950 5.961 -11.515 1.00 88.38 165 LEU A C 1
ATOM 1362 O O . LEU A 1 165 ? 18.451 6.689 -12.362 1.00 88.38 165 LEU A O 1
ATOM 1366 N N . SER A 1 166 ? 17.647 4.687 -11.737 1.00 87.56 166 SER A N 1
ATOM 1367 C CA . SER A 1 166 ? 17.875 3.967 -12.995 1.00 87.56 166 SER A CA 1
ATOM 1368 C C . SER A 1 166 ? 16.794 2.905 -13.201 1.00 87.56 166 SER A C 1
ATOM 1370 O O . SER A 1 166 ? 16.040 2.612 -12.266 1.00 87.56 166 SER A O 1
ATOM 1372 N N . PHE A 1 167 ? 16.712 2.292 -14.385 1.00 84.50 167 PHE A N 1
ATOM 1373 C CA . PHE A 1 167 ? 15.782 1.177 -14.615 1.00 84.50 167 PHE A CA 1
ATOM 1374 C C . PHE A 1 167 ? 16.029 0.002 -13.660 1.00 84.50 167 PHE A C 1
ATOM 1376 O O . PHE A 1 167 ? 15.065 -0.551 -13.129 1.00 84.50 167 PHE A O 1
ATOM 1383 N N . TYR A 1 168 ? 17.288 -0.274 -13.301 1.00 84.94 168 TYR A N 1
ATOM 1384 C CA . TYR A 1 168 ? 17.640 -1.262 -12.274 1.00 84.94 168 TYR A CA 1
ATOM 1385 C C . TYR A 1 168 ? 16.941 -1.012 -10.923 1.00 84.94 168 TYR A C 1
ATOM 1387 O O . TYR A 1 168 ? 16.605 -1.947 -10.198 1.00 84.94 168 TYR A O 1
ATOM 1395 N N . SER A 1 169 ? 16.634 0.246 -10.587 1.00 88.25 169 SER A N 1
ATOM 1396 C CA . SER A 1 169 ? 15.904 0.577 -9.353 1.00 88.25 169 SER A CA 1
ATOM 1397 C C . SER A 1 169 ? 14.491 -0.029 -9.315 1.00 88.25 169 SER A C 1
ATOM 1399 O O . SER A 1 169 ? 13.952 -0.244 -8.234 1.00 88.25 169 SER A O 1
ATOM 1401 N N . LEU A 1 170 ? 13.891 -0.332 -10.473 1.00 86.19 170 LEU A N 1
ATOM 1402 C CA . LEU A 1 170 ? 12.563 -0.950 -10.589 1.00 86.19 170 LEU A CA 1
ATOM 1403 C C . LEU A 1 170 ? 12.567 -2.466 -10.339 1.00 86.19 170 LEU A C 1
ATOM 1405 O O . LEU A 1 170 ? 11.496 -3.051 -10.175 1.00 86.19 170 LEU A O 1
ATOM 1409 N N . ILE A 1 171 ? 13.748 -3.089 -10.290 1.00 85.38 171 ILE A N 1
ATOM 1410 C CA . ILE A 1 171 ? 13.942 -4.523 -10.017 1.00 85.38 171 ILE A CA 1
ATOM 1411 C C . ILE A 1 171 ? 14.806 -4.783 -8.775 1.00 85.38 171 ILE A C 1
ATOM 1413 O O . ILE A 1 171 ? 14.832 -5.903 -8.257 1.00 85.38 171 ILE A O 1
ATOM 1417 N N . ASP A 1 172 ? 15.482 -3.759 -8.246 1.00 88.62 172 ASP A N 1
ATOM 1418 C CA . ASP A 1 172 ? 16.233 -3.848 -6.998 1.00 88.62 172 ASP A CA 1
ATOM 1419 C C . ASP A 1 172 ? 15.284 -4.016 -5.801 1.00 88.62 172 ASP A C 1
ATOM 1421 O O . ASP A 1 172 ? 14.772 -3.059 -5.210 1.00 88.62 172 ASP A O 1
ATOM 1425 N N . LYS A 1 173 ? 15.113 -5.271 -5.379 1.00 88.75 173 LYS A N 1
ATOM 1426 C CA . LYS A 1 173 ? 14.292 -5.642 -4.221 1.00 88.75 173 LYS A CA 1
ATOM 1427 C C . LYS A 1 173 ? 14.685 -4.893 -2.948 1.00 88.75 173 LYS A C 1
ATOM 1429 O O . LYS A 1 173 ? 13.811 -4.605 -2.131 1.00 88.75 173 LYS A O 1
ATOM 1434 N N . LYS A 1 174 ? 15.965 -4.559 -2.743 1.00 91.31 174 LYS A N 1
ATOM 1435 C CA . LYS A 1 174 ? 16.421 -3.839 -1.543 1.00 91.31 174 LYS A CA 1
ATOM 1436 C C . LYS A 1 174 ? 15.965 -2.386 -1.577 1.00 91.31 174 LYS A C 1
ATOM 1438 O O . LYS A 1 174 ? 15.496 -1.884 -0.554 1.00 91.31 174 LYS A O 1
ATOM 1443 N N . PHE A 1 175 ? 16.090 -1.725 -2.725 1.00 92.94 175 PHE A N 1
ATOM 1444 C CA . PHE A 1 175 ? 15.561 -0.378 -2.928 1.00 92.94 175 PHE A CA 1
ATOM 1445 C C . PHE A 1 175 ? 14.039 -0.359 -2.749 1.00 92.94 175 PHE A C 1
ATOM 1447 O O . PHE A 1 175 ? 13.535 0.376 -1.897 1.00 92.94 175 PHE A O 1
ATOM 1454 N N . LEU A 1 176 ? 13.319 -1.236 -3.457 1.00 93.81 176 LEU A N 1
ATOM 1455 C CA . LEU A 1 176 ? 11.855 -1.298 -3.411 1.00 93.81 176 LEU A CA 1
ATOM 1456 C C . LEU A 1 176 ? 11.330 -1.590 -2.003 1.00 93.81 176 LEU A C 1
ATOM 1458 O O . LEU A 1 176 ? 10.394 -0.937 -1.551 1.00 93.81 176 LEU A O 1
ATOM 1462 N N . SER A 1 177 ? 11.969 -2.502 -1.265 1.00 92.44 177 SER A N 1
ATOM 1463 C CA . SER A 1 177 ? 11.568 -2.825 0.113 1.00 92.44 177 SER A CA 1
ATOM 1464 C C . SER A 1 177 ? 11.746 -1.640 1.060 1.00 92.44 177 SER A C 1
ATOM 1466 O O . SER A 1 177 ? 10.890 -1.377 1.906 1.00 92.44 177 SER A O 1
ATOM 1468 N N . LYS A 1 178 ? 12.842 -0.886 0.915 1.00 94.81 178 LYS A N 1
ATOM 1469 C CA . LYS A 1 178 ? 13.072 0.318 1.723 1.00 94.81 178 LYS A CA 1
ATOM 1470 C C . LYS A 1 178 ? 12.103 1.441 1.360 1.00 94.81 178 LYS A C 1
ATOM 1472 O O . LYS A 1 178 ? 11.647 2.137 2.265 1.00 94.81 178 LYS A O 1
ATOM 1477 N N . LEU A 1 179 ? 11.793 1.617 0.075 1.00 96.06 179 LEU A N 1
ATOM 1478 C CA . LEU A 1 179 ? 10.803 2.586 -0.391 1.00 96.06 179 LEU A CA 1
ATOM 1479 C C . LEU A 1 179 ? 9.405 2.232 0.132 1.00 96.06 179 LEU A C 1
ATOM 1481 O O . LEU A 1 179 ? 8.736 3.085 0.711 1.00 96.06 179 LEU A O 1
ATOM 1485 N N . PHE A 1 180 ? 9.009 0.961 0.033 1.00 96.1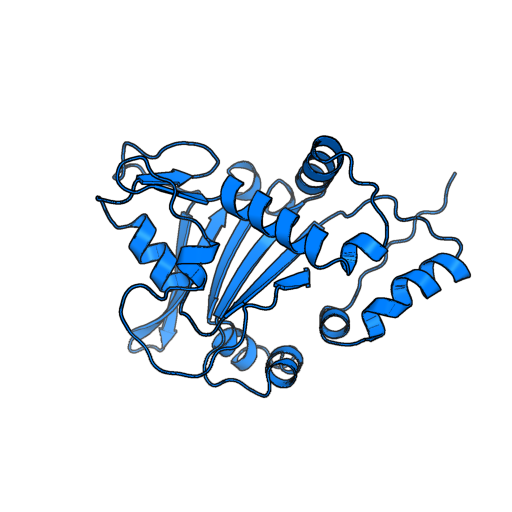2 180 PHE A N 1
ATOM 1486 C CA . PHE A 1 180 ? 7.758 0.446 0.591 1.00 96.12 180 PHE A CA 1
ATOM 1487 C C . PHE A 1 180 ? 7.653 0.736 2.091 1.00 96.12 180 PHE A C 1
ATOM 1489 O O . PHE A 1 180 ? 6.692 1.362 2.536 1.00 96.12 180 PHE A O 1
ATOM 1496 N N . GLY A 1 181 ? 8.666 0.344 2.872 1.00 94.62 181 GLY A N 1
ATOM 1497 C CA . GLY A 1 181 ? 8.684 0.563 4.319 1.00 94.62 181 GLY A CA 1
ATOM 1498 C C . GLY A 1 181 ? 8.677 2.045 4.701 1.00 94.62 181 GLY A C 1
ATOM 1499 O O . GLY A 1 181 ? 8.000 2.431 5.654 1.00 94.62 181 GLY A O 1
ATOM 1500 N N . TYR A 1 182 ? 9.386 2.893 3.952 1.00 95.12 182 TYR A N 1
ATOM 1501 C CA . TYR A 1 182 ? 9.368 4.344 4.146 1.00 95.12 182 TYR A CA 1
ATOM 1502 C C . TYR A 1 182 ? 7.962 4.923 3.953 1.00 95.12 182 TYR A C 1
ATOM 1504 O O . TYR A 1 182 ? 7.463 5.635 4.827 1.00 95.12 182 TYR A O 1
ATOM 1512 N N . THR A 1 183 ? 7.304 4.576 2.846 1.00 96.19 183 THR A N 1
ATOM 1513 C CA . THR A 1 183 ? 5.958 5.059 2.512 1.00 96.19 183 THR A CA 1
ATOM 1514 C C . THR A 1 183 ? 4.909 4.527 3.476 1.00 96.19 183 THR A C 1
ATOM 1516 O O . THR A 1 183 ? 4.070 5.282 3.965 1.00 96.19 183 THR A O 1
ATOM 1519 N N . LEU A 1 184 ? 4.980 3.242 3.821 1.00 96.25 184 LEU A N 1
ATOM 1520 C CA . LEU A 1 184 ? 4.076 2.633 4.789 1.00 96.25 184 LEU A CA 1
ATOM 1521 C C . LEU A 1 184 ? 4.142 3.363 6.140 1.00 96.25 184 LEU A C 1
ATOM 1523 O O . LEU A 1 184 ? 3.112 3.791 6.658 1.00 96.25 184 LEU A O 1
ATOM 1527 N N . ASN A 1 185 ? 5.351 3.602 6.660 1.00 95.50 185 ASN A N 1
ATOM 1528 C CA . ASN A 1 185 ? 5.564 4.289 7.940 1.00 95.50 185 ASN A CA 1
ATOM 1529 C C . ASN A 1 185 ? 5.234 5.792 7.922 1.00 95.50 185 ASN A C 1
ATOM 1531 O O . ASN A 1 185 ? 5.018 6.385 8.991 1.00 95.50 185 ASN A O 1
ATOM 1535 N N . SER A 1 186 ? 5.217 6.426 6.744 1.00 95.00 186 SER A N 1
ATOM 1536 C CA . SER A 1 186 ? 4.780 7.819 6.592 1.00 95.00 186 SER A CA 1
ATOM 1537 C C . SER A 1 186 ? 3.253 7.933 6.661 1.00 95.00 186 SER A C 1
ATOM 1539 O O . SER A 1 186 ? 2.736 8.873 7.272 1.00 95.00 186 SER A O 1
ATOM 1541 N N . LEU A 1 187 ? 2.541 6.940 6.116 1.00 97.44 187 LEU A N 1
ATOM 1542 C CA . LEU A 1 187 ? 1.082 6.852 6.112 1.00 97.44 187 LEU A CA 1
ATOM 1543 C C . LEU A 1 187 ? 0.529 6.432 7.470 1.00 97.44 187 LEU A C 1
ATOM 1545 O O . LEU A 1 187 ? -0.334 7.119 8.023 1.00 97.44 187 LEU A O 1
ATOM 1549 N N . ILE A 1 188 ? 1.016 5.320 8.019 1.00 97.94 188 ILE A N 1
ATOM 155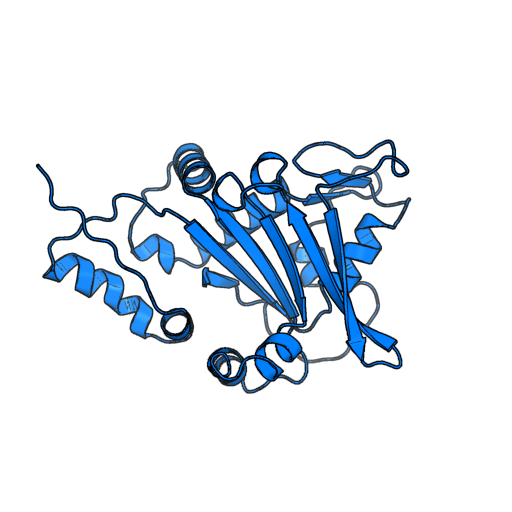0 C CA . ILE A 1 188 ? 0.554 4.799 9.303 1.00 97.94 188 ILE A CA 1
ATOM 1551 C C . ILE A 1 188 ? 1.630 3.969 10.010 1.00 97.94 188 ILE A C 1
ATOM 1553 O O . ILE A 1 188 ? 2.311 3.132 9.421 1.00 97.94 188 ILE A O 1
ATOM 1557 N N . ARG A 1 189 ? 1.743 4.166 11.321 1.00 96.94 189 ARG A N 1
ATOM 1558 C CA . ARG A 1 189 ? 2.516 3.295 12.211 1.00 96.94 189 ARG A CA 1
ATOM 1559 C C . ARG A 1 189 ? 1.869 3.219 13.586 1.00 96.94 189 ARG A C 1
ATOM 1561 O O . ARG A 1 189 ? 1.011 4.039 13.930 1.00 96.94 189 ARG A O 1
ATOM 1568 N N . PHE A 1 190 ? 2.293 2.233 14.360 1.00 97.12 190 PHE A N 1
ATOM 1569 C CA . PHE A 1 190 ? 1.705 1.913 15.650 1.00 97.12 190 PHE A CA 1
ATOM 1570 C C . PHE A 1 190 ? 2.759 1.930 16.747 1.00 97.12 190 PHE A C 1
ATOM 1572 O O . PHE A 1 190 ? 3.917 1.591 16.521 1.00 97.12 190 PHE A O 1
ATOM 1579 N N . GLU A 1 191 ? 2.330 2.301 17.944 1.00 96.56 191 GLU A N 1
ATOM 1580 C CA . GLU A 1 191 ? 3.134 2.228 19.155 1.00 96.56 191 GLU A CA 1
ATOM 1581 C C . GLU A 1 191 ? 2.322 1.584 20.276 1.00 96.56 191 GLU A C 1
ATOM 1583 O O . GLU A 1 191 ? 1.118 1.834 20.415 1.00 96.56 191 GLU A O 1
ATOM 1588 N N . LYS A 1 192 ? 2.992 0.797 21.112 1.00 95.00 192 LYS A N 1
ATOM 1589 C CA . LYS A 1 192 ? 2.457 0.287 22.374 1.00 95.00 192 LYS A CA 1
ATOM 1590 C C . LYS A 1 192 ? 3.404 0.709 23.482 1.00 95.00 192 LYS A C 1
ATOM 1592 O O . LYS A 1 192 ? 4.595 0.446 23.378 1.00 95.00 192 LYS A O 1
ATOM 1597 N N . GLU A 1 193 ? 2.879 1.364 24.517 1.00 93.00 193 GLU A N 1
ATOM 1598 C CA . GLU A 1 193 ? 3.701 1.843 25.643 1.00 93.00 193 GLU A CA 1
ATOM 1599 C C . GLU A 1 193 ? 4.917 2.661 25.157 1.00 93.00 193 GLU A C 1
ATOM 1601 O O . GLU A 1 193 ? 6.049 2.424 25.564 1.00 93.00 193 GLU A O 1
ATOM 1606 N N . GLU A 1 194 ? 4.676 3.574 24.205 1.00 90.00 194 GLU A N 1
ATOM 1607 C CA . GLU A 1 194 ? 5.685 4.442 23.562 1.00 90.00 194 GLU A CA 1
ATOM 1608 C C . GLU A 1 194 ? 6.775 3.718 22.754 1.00 90.00 194 GLU A C 1
ATOM 1610 O O . GLU A 1 194 ? 7.658 4.357 22.181 1.00 90.00 194 GLU A O 1
ATOM 1615 N N . LYS A 1 195 ? 6.694 2.392 22.631 1.00 94.75 195 LYS A N 1
ATOM 1616 C CA . LYS A 1 195 ? 7.589 1.602 21.787 1.00 94.75 195 LYS A CA 1
ATOM 1617 C C . LYS A 1 195 ? 6.968 1.403 20.405 1.00 94.75 195 LYS A C 1
ATOM 1619 O O . LYS A 1 195 ? 5.809 0.976 20.331 1.00 94.75 195 LYS A O 1
ATOM 1624 N N . PRO A 1 196 ? 7.704 1.688 19.315 1.00 94.88 196 PRO A N 1
ATOM 1625 C CA . PRO A 1 196 ? 7.258 1.365 17.967 1.00 94.88 196 PRO A CA 1
ATOM 1626 C C . PRO A 1 196 ? 6.961 -0.125 17.829 1.00 94.88 196 PRO A C 1
ATOM 1628 O O . PRO A 1 196 ? 7.703 -0.959 18.343 1.00 94.88 196 PRO A O 1
ATOM 1631 N N . ILE A 1 197 ? 5.885 -0.445 17.119 1.00 94.00 197 ILE A N 1
ATOM 1632 C CA . ILE A 1 197 ? 5.615 -1.801 16.652 1.00 94.00 197 ILE A CA 1
ATOM 1633 C C . ILE A 1 197 ? 6.133 -1.883 15.220 1.00 94.00 197 ILE A C 1
ATOM 1635 O O . ILE A 1 197 ? 5.644 -1.147 14.357 1.00 94.00 197 ILE A O 1
ATOM 1639 N N . ASP A 1 198 ? 7.121 -2.743 14.976 1.00 90.25 198 ASP A N 1
ATOM 1640 C CA . ASP A 1 198 ? 7.676 -2.920 13.638 1.00 90.25 198 ASP A CA 1
ATOM 1641 C C . ASP A 1 198 ? 6.653 -3.611 12.725 1.00 90.25 198 ASP A C 1
ATOM 1643 O O . ASP A 1 198 ? 5.942 -4.540 13.116 1.00 90.25 198 ASP A O 1
ATOM 1647 N N . TRP A 1 199 ? 6.583 -3.159 11.477 1.00 89.44 199 TRP A N 1
ATOM 1648 C CA . TRP A 1 199 ? 5.808 -3.838 10.452 1.00 89.44 199 TRP A CA 1
ATOM 1649 C C . TRP A 1 199 ? 6.349 -5.238 10.172 1.00 89.44 199 TRP A C 1
ATOM 1651 O O . TRP A 1 199 ? 5.552 -6.142 9.952 1.00 89.44 199 TRP A O 1
ATOM 1661 N N . ALA A 1 200 ? 7.665 -5.449 10.222 1.00 84.88 200 ALA A N 1
ATOM 1662 C CA . ALA A 1 200 ? 8.255 -6.776 10.083 1.00 84.88 200 ALA A CA 1
ATOM 1663 C C . ALA A 1 200 ? 7.730 -7.736 11.160 1.00 84.88 200 ALA A C 1
ATOM 1665 O O . ALA A 1 200 ? 7.349 -8.859 10.834 1.00 84.88 200 ALA A O 1
ATOM 1666 N N . ASP A 1 201 ? 7.616 -7.277 12.407 1.00 83.94 201 ASP A N 1
ATOM 1667 C CA . ASP A 1 201 ? 7.046 -8.059 13.509 1.00 83.94 201 ASP A CA 1
ATOM 1668 C C . ASP A 1 201 ? 5.554 -8.328 13.275 1.00 83.94 201 ASP A C 1
ATOM 1670 O O . ASP A 1 201 ? 5.101 -9.461 13.385 1.00 83.94 201 ASP A O 1
ATOM 1674 N N . LEU A 1 202 ? 4.781 -7.320 12.853 1.00 83.31 202 LEU A N 1
ATOM 1675 C CA . LEU A 1 202 ? 3.351 -7.482 12.540 1.00 83.31 202 LEU A CA 1
ATOM 1676 C C . LEU A 1 202 ? 3.077 -8.468 11.398 1.00 83.31 202 LEU A C 1
ATOM 1678 O O . LEU A 1 202 ? 1.995 -9.055 11.337 1.00 83.31 202 LEU A O 1
ATOM 1682 N N . LEU A 1 203 ? 4.020 -8.585 10.465 1.00 78.69 203 LEU A N 1
ATOM 1683 C CA . LEU A 1 203 ? 3.908 -9.407 9.263 1.00 78.69 203 LEU A CA 1
ATOM 1684 C C . LEU A 1 203 ? 4.516 -10.805 9.449 1.00 78.69 203 LEU A C 1
ATOM 1686 O O . LEU A 1 203 ? 4.093 -11.735 8.766 1.00 78.69 203 LEU A O 1
ATOM 1690 N N . SER A 1 204 ? 5.484 -10.964 10.356 1.00 67.31 204 SER A N 1
ATOM 1691 C CA . SER A 1 204 ? 6.097 -12.256 10.701 1.00 67.31 204 SER A CA 1
ATOM 1692 C C . SER A 1 204 ? 5.340 -12.974 11.818 1.00 67.31 204 SER A C 1
ATOM 1694 O O . SER A 1 204 ? 5.131 -14.185 11.752 1.00 67.31 204 SER A O 1
ATOM 1696 N N . GLU A 1 205 ? 4.852 -12.229 12.805 1.00 51.03 205 GLU A N 1
ATOM 1697 C CA . GLU A 1 205 ? 4.030 -12.724 13.894 1.00 51.03 205 GLU A CA 1
ATOM 1698 C C . GLU A 1 205 ? 2.573 -12.351 13.626 1.00 51.03 205 GLU A C 1
ATOM 1700 O O . GLU A 1 205 ? 2.085 -11.265 13.951 1.00 51.03 205 GLU A O 1
ATOM 1705 N N . GLY A 1 206 ? 1.818 -13.296 13.064 1.00 48.16 206 GLY A N 1
ATOM 1706 C CA . GLY A 1 206 ? 0.369 -13.274 13.199 1.00 48.16 206 GLY A CA 1
ATOM 1707 C C . GLY A 1 206 ? 0.022 -13.328 14.686 1.00 48.16 206 GLY A C 1
ATOM 1708 O O . GLY A 1 206 ? -0.094 -14.416 15.242 1.00 48.16 206 GLY A O 1
ATOM 1709 N N . TYR A 1 207 ? -0.108 -12.165 15.339 1.00 38.12 207 TYR A N 1
ATOM 1710 C CA . TYR A 1 207 ? -0.477 -12.061 16.751 1.00 38.12 207 TYR A CA 1
ATOM 1711 C C . TYR A 1 207 ? -1.726 -12.933 17.012 1.00 38.12 207 TYR A C 1
ATOM 1713 O O . TYR A 1 207 ? -2.847 -12.583 16.608 1.00 38.12 207 TYR A O 1
ATOM 1721 N N . ASN A 1 208 ? -1.436 -14.054 17.693 1.00 31.92 208 ASN A N 1
ATOM 1722 C CA . ASN A 1 208 ? -2.193 -15.247 18.108 1.00 31.92 208 ASN A CA 1
ATOM 1723 C C . ASN A 1 208 ? -2.389 -16.425 17.108 1.00 31.92 208 ASN A C 1
ATOM 1725 O O . ASN A 1 208 ? -3.464 -16.626 16.548 1.00 31.92 208 ASN A O 1
ATOM 1729 N N . THR A 1 209 ? -1.355 -17.291 17.117 1.00 31.59 209 THR A N 1
ATOM 1730 C CA . THR A 1 209 ? -1.241 -18.771 16.944 1.00 31.59 209 THR A CA 1
ATOM 1731 C C . THR A 1 209 ? -1.296 -19.480 15.559 1.00 31.59 209 THR A C 1
ATOM 1733 O O . THR A 1 209 ? -2.134 -19.135 14.730 1.00 31.59 209 THR A O 1
ATOM 1736 N N . PRO A 1 210 ? -0.410 -20.499 15.337 1.00 31.77 210 PRO A N 1
ATOM 1737 C CA . PRO A 1 210 ? -0.045 -21.153 14.050 1.00 31.77 210 PRO A CA 1
ATOM 1738 C C . PRO A 1 210 ? -0.912 -22.424 13.775 1.00 31.77 210 PRO A C 1
ATOM 1740 O O . PRO A 1 210 ? -1.743 -22.711 14.641 1.00 31.77 210 PRO A O 1
ATOM 1743 N N . PRO A 1 211 ? -0.808 -23.210 12.659 1.00 37.28 211 PRO A N 1
ATOM 1744 C CA . PRO A 1 211 ? 0.382 -23.647 11.880 1.00 37.28 211 PRO A CA 1
ATOM 1745 C C . PRO A 1 211 ? 0.201 -23.512 10.344 1.00 37.28 211 PRO A C 1
ATOM 1747 O O . PRO A 1 211 ? -0.860 -23.112 9.883 1.00 37.28 211 PRO A O 1
ATOM 1750 N N . ALA A 1 212 ? 1.126 -23.803 9.429 1.00 32.84 212 ALA A N 1
ATOM 1751 C CA . ALA A 1 212 ? 2.522 -24.231 9.375 1.00 32.84 212 ALA A CA 1
ATOM 1752 C C . ALA A 1 212 ? 3.015 -23.870 7.952 1.00 32.84 212 ALA A C 1
ATOM 1754 O O . ALA A 1 212 ? 2.207 -23.587 7.067 1.00 32.84 212 ALA A O 1
ATOM 1755 N N . ASN A 1 213 ? 4.326 -23.980 7.752 1.00 32.38 213 ASN A N 1
ATOM 1756 C CA . ASN A 1 213 ? 5.075 -23.825 6.503 1.00 32.38 213 ASN A CA 1
ATOM 1757 C C . ASN A 1 213 ? 5.344 -22.373 6.112 1.00 32.38 213 ASN A C 1
ATOM 1759 O O . ASN A 1 213 ? 4.499 -21.636 5.608 1.00 32.38 213 ASN A O 1
ATOM 1763 N N . GLY A 1 214 ? 6.585 -21.991 6.412 1.00 39.91 214 GLY A N 1
ATOM 1764 C CA . GLY A 1 214 ? 7.157 -20.714 6.058 1.00 39.91 214 GLY A CA 1
ATOM 1765 C C . GLY A 1 214 ? 7.229 -20.557 4.552 1.00 39.91 214 GLY A C 1
ATOM 1766 O O . GLY A 1 214 ? 7.758 -21.416 3.861 1.00 39.91 214 GLY A O 1
ATOM 1767 N N . ASN A 1 215 ? 6.739 -19.415 4.097 1.00 34.62 215 ASN A N 1
ATOM 1768 C CA . ASN A 1 215 ? 7.287 -18.718 2.955 1.00 34.62 215 ASN A CA 1
ATOM 1769 C C . ASN A 1 215 ? 7.503 -17.276 3.409 1.00 34.62 215 ASN A C 1
ATOM 1771 O O . ASN A 1 215 ? 6.622 -16.649 4.002 1.00 34.62 215 ASN A O 1
ATOM 1775 N N . THR A 1 216 ? 8.719 -16.791 3.197 1.00 35.12 216 THR A N 1
ATOM 1776 C CA . THR A 1 216 ? 9.136 -15.416 3.457 1.00 35.12 216 THR A CA 1
ATOM 1777 C C . THR A 1 216 ? 8.259 -14.445 2.653 1.00 35.12 216 THR A C 1
ATOM 1779 O O . THR A 1 216 ? 7.978 -14.717 1.482 1.00 35.12 216 THR A O 1
ATOM 1782 N N . PRO A 1 217 ? 7.837 -13.305 3.231 1.00 38.81 217 PRO A N 1
ATOM 1783 C CA . PRO A 1 217 ? 7.092 -12.287 2.495 1.00 38.81 217 PRO A CA 1
ATOM 1784 C C . PRO A 1 217 ? 7.887 -11.837 1.261 1.00 38.81 217 PRO A C 1
ATOM 1786 O O . PRO A 1 217 ? 9.036 -11.412 1.384 1.00 38.81 217 PRO A O 1
ATOM 1789 N N . THR A 1 218 ? 7.297 -11.952 0.069 1.00 38.78 218 THR A N 1
ATOM 1790 C CA . THR A 1 218 ? 7.925 -11.506 -1.184 1.00 38.78 218 THR A CA 1
ATOM 1791 C C . THR A 1 218 ? 7.359 -10.144 -1.554 1.00 38.78 218 THR A C 1
ATOM 1793 O O . THR A 1 218 ? 6.157 -10.009 -1.766 1.00 38.78 218 THR A O 1
ATOM 1796 N N . LEU A 1 219 ? 8.227 -9.136 -1.604 1.00 33.50 219 LEU A N 1
ATOM 1797 C CA . LEU A 1 219 ? 7.879 -7.785 -2.033 1.00 33.50 219 LEU A CA 1
ATOM 1798 C C . LEU A 1 219 ? 7.857 -7.747 -3.568 1.00 33.50 219 LEU A C 1
ATOM 1800 O O . LEU A 1 219 ? 8.849 -8.128 -4.197 1.00 33.50 219 LEU A O 1
ATOM 1804 N N . THR A 1 220 ? 6.747 -7.313 -4.161 1.00 39.06 220 THR A N 1
ATOM 1805 C CA . THR A 1 220 ? 6.578 -7.179 -5.618 1.00 39.06 220 THR A CA 1
ATOM 1806 C C . THR A 1 220 ? 6.192 -5.736 -5.957 1.00 39.06 220 THR A C 1
ATOM 1808 O O . THR A 1 220 ? 5.407 -5.099 -5.250 1.00 39.06 220 THR A O 1
ATOM 1811 N N . SER A 1 221 ? 6.785 -5.174 -7.012 1.00 32.44 221 SER A N 1
ATOM 1812 C CA . SER A 1 221 ? 6.325 -3.917 -7.615 1.00 32.44 221 SER A CA 1
ATOM 1813 C C . SER A 1 221 ? 5.061 -4.192 -8.438 1.00 32.44 221 SER A C 1
ATOM 1815 O O . SER A 1 221 ? 4.900 -5.290 -8.975 1.00 32.44 221 SER A O 1
ATOM 1817 N N . SER A 1 222 ? 4.127 -3.240 -8.487 1.00 40.44 222 SER A N 1
ATOM 1818 C CA . SER A 1 222 ? 2.819 -3.368 -9.150 1.00 40.44 222 SER A CA 1
ATOM 1819 C C . SER A 1 222 ? 2.435 -2.138 -9.957 1.00 40.44 222 SER A C 1
ATOM 1821 O O . SER A 1 222 ? 2.946 -1.038 -9.655 1.00 40.44 222 SER A O 1
#

pLDDT: mean 87.1, std 16.1, range [31.59, 98.69]

Secondary structure (DSSP, 8-state):
----------GGGGGSGGGGGHHHHHHHHT------SEEEEEEEESS-HHHHHHHHHH-TTSEEEETTEE---SSS--TTEEEEEEE-SS-EEEEEEEEE-GGGTT-GGGS-EEEEEEHHHHHHT-GGGHHHHHHTTS-S--EEEEEEEEHHHHHHHHHHHT----GGGGT-HHHHHHHHHHHHHHHEEEEETTEEEPHHHHHH--SS-------PPEEEE-

Sequence (222 aa):
MAIKAWISISNRVLYTDEIYYLDFIESNLGLELHNITTLDLCLDMSIDIARLMRRLIRNPQITTILNGKRIIDRKQDRPEITYTSSGNMDKDKYLTVNIKQKKAIKDKSKGSTLIAYDKKTEIANSSDKRYIDDYYDNPSKLHRLEVHLNNEEIKDYITRTRHELSFYSLIDKKFLSKLFGYTLNSLIRFEKEEKPIDWADLLSEGYNTPPANGNTPTLTSS

Foldseek 3Di:
DDDDDDDDDDQLCLLDPVLVCPVVVCVVVVHFCPFDFKWKKKWKDQDQVQVLVVCQLPDPLKFKQFLNRTDDDSPDDDLQWDWDFDDDPVDTDWIKIKGDDPLCSVPVSRAKIKIKIFV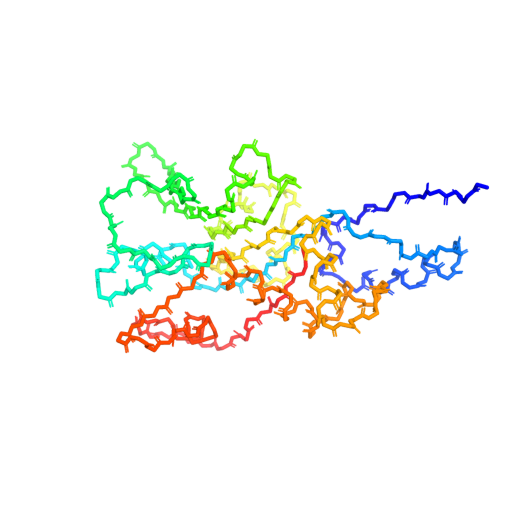LVVCVVPVVPCSVCVSVVNDPGIIMIMMMGGGVLVVVVCVVVVPDDGSVCQVPQVNSVVSVLVRVVSGMWIDGPNHTDDPVCVRVDPPDDDDDDDDDIDMTID

Organism: Bacteroides fragilis (strain YCH46) (NCBI:txid295405)

Radius of gyration: 18.72 Å; chains: 1; bounding box: 48×44×54 Å